Protein AF-A0A327GZF8-F1 (afdb_monomer)

Solvent-accessible surface area (backbone atoms only — not comparable to full-atom values): 9571 Å² total; per-residue (Å²): 130,63,74,40,52,57,50,31,53,50,12,50,48,34,23,52,52,11,48,55,40,50,66,47,54,92,92,48,86,63,49,85,57,11,59,62,36,21,52,50,8,50,51,36,38,72,67,46,56,94,77,41,57,73,68,60,40,52,50,43,49,52,51,53,56,48,47,70,23,47,51,38,30,53,55,8,50,51,31,34,62,79,23,37,68,89,87,45,85,62,41,65,67,47,33,53,51,10,50,52,28,36,50,51,15,50,55,58,48,57,78,71,60,46,78,64,55,49,51,51,52,52,53,50,52,52,51,53,50,50,50,56,58,60,44,48,61,55,54,48,48,52,55,48,48,51,66,70,70,57,74,66,76,70,69,75,76,72,52,73,69,53,46,51,51,51,49,52,52,43,34,74,74,70,66,54,130

Radius of gyration: 26.5 Å; Cα contacts (8 Å, |Δi|>4): 133; chains: 1; bounding box: 51×43×73 Å

Nearest PDB structures (foldseek):
  5wbx-assembly1_B  TM=5.446E-01  e=6.695E+00  Homo sapiens
  8e4o-assembly1_A  TM=2.855E-01  e=1.984E+00  Mus musculus

Structure (mmCIF, N/CA/C/O backbone):
data_AF-A0A327GZF8-F1
#
_entry.id   AF-A0A327GZF8-F1
#
loop_
_atom_site.group_PDB
_atom_site.id
_atom_site.type_symbol
_atom_site.label_atom_id
_atom_site.label_alt_id
_atom_site.label_comp_id
_atom_site.label_asym_id
_atom_site.label_entity_id
_atom_site.label_seq_id
_atom_site.pdbx_PDB_ins_code
_atom_site.Cartn_x
_atom_site.Cartn_y
_atom_site.Cartn_z
_atom_site.occupancy
_atom_site.B_iso_or_equiv
_atom_site.auth_seq_id
_atom_site.auth_comp_id
_atom_site.auth_asym_id
_atom_site.auth_atom_id
_atom_site.pdbx_PDB_model_num
ATOM 1 N N . MET A 1 1 ? 30.421 -8.570 -13.775 1.00 58.62 1 MET A N 1
ATOM 2 C CA . MET A 1 1 ? 29.010 -8.128 -13.763 1.00 58.62 1 MET A CA 1
ATOM 3 C C . MET A 1 1 ? 28.978 -6.641 -14.096 1.00 58.62 1 MET A C 1
ATOM 5 O O . MET A 1 1 ? 29.986 -5.985 -13.850 1.00 58.62 1 MET A O 1
ATOM 9 N N . PRO A 1 2 ? 27.921 -6.102 -14.726 1.00 70.75 2 PRO A N 1
ATOM 10 C CA . PRO A 1 2 ? 27.829 -4.662 -14.944 1.00 70.75 2 PRO A CA 1
ATOM 11 C C . PRO A 1 2 ? 27.675 -3.955 -13.590 1.00 70.75 2 PRO A C 1
ATOM 13 O O . PRO A 1 2 ? 26.844 -4.363 -12.781 1.00 70.75 2 PRO A O 1
ATOM 16 N N . LEU A 1 3 ? 28.445 -2.885 -13.369 1.00 75.88 3 LEU A N 1
ATOM 17 C CA . LEU A 1 3 ? 28.475 -2.099 -12.123 1.00 75.88 3 LEU A CA 1
ATOM 18 C C . LEU A 1 3 ? 27.068 -1.689 -11.632 1.00 75.88 3 LEU A C 1
ATOM 20 O O . LEU A 1 3 ? 26.822 -1.590 -10.435 1.00 75.88 3 LEU A O 1
ATOM 24 N N . GLY A 1 4 ? 26.120 -1.493 -12.555 1.00 81.44 4 GLY A N 1
ATOM 25 C CA . GLY A 1 4 ? 24.732 -1.152 -12.234 1.00 81.44 4 GLY A CA 1
ATOM 26 C C . GLY A 1 4 ? 23.951 -2.250 -11.503 1.00 81.44 4 GLY A C 1
ATOM 27 O O . GLY A 1 4 ? 23.153 -1.927 -10.629 1.00 81.44 4 GLY A O 1
ATOM 28 N N . SER A 1 5 ? 24.200 -3.530 -11.803 1.00 84.88 5 SER A N 1
ATOM 29 C CA . SER A 1 5 ? 23.516 -4.654 -11.136 1.00 84.88 5 SER A CA 1
ATOM 30 C C . SER A 1 5 ? 23.938 -4.749 -9.665 1.00 84.88 5 SER A C 1
ATOM 32 O O . SER A 1 5 ? 23.094 -4.871 -8.780 1.00 84.88 5 SER A O 1
ATOM 34 N N . GLU A 1 6 ? 25.230 -4.574 -9.376 1.00 87.81 6 GLU A N 1
ATOM 35 C CA . GLU A 1 6 ? 25.752 -4.579 -8.003 1.00 87.81 6 GLU A CA 1
ATOM 36 C C . GLU A 1 6 ? 25.142 -3.451 -7.159 1.00 87.81 6 GLU A C 1
ATOM 38 O O . GLU A 1 6 ? 24.715 -3.682 -6.028 1.00 87.81 6 GLU A O 1
ATOM 43 N N . ILE A 1 7 ? 25.033 -2.246 -7.729 1.00 88.12 7 ILE A N 1
ATOM 44 C CA . ILE A 1 7 ? 24.419 -1.089 -7.064 1.00 88.12 7 ILE A CA 1
ATOM 45 C C . ILE A 1 7 ? 22.928 -1.332 -6.798 1.00 88.12 7 ILE A C 1
ATOM 47 O O . ILE A 1 7 ? 22.442 -1.012 -5.710 1.00 88.12 7 ILE A O 1
ATOM 51 N N . PHE A 1 8 ? 22.203 -1.914 -7.753 1.00 90.50 8 PHE A N 1
ATOM 52 C CA . PHE A 1 8 ? 20.780 -2.215 -7.602 1.00 90.50 8 PHE A CA 1
ATOM 53 C C . PHE A 1 8 ? 20.530 -3.222 -6.470 1.00 90.50 8 PHE A C 1
ATOM 55 O O . PHE A 1 8 ? 19.748 -2.955 -5.552 1.00 90.50 8 PHE A O 1
ATOM 62 N N . TRP A 1 9 ? 21.260 -4.340 -6.462 1.00 91.12 9 TRP A N 1
ATOM 63 C CA . TRP A 1 9 ? 21.145 -5.345 -5.403 1.00 91.12 9 TRP A CA 1
ATOM 64 C C . TRP A 1 9 ? 21.611 -4.821 -4.042 1.00 91.12 9 TRP A C 1
ATOM 66 O O . TRP A 1 9 ? 20.959 -5.091 -3.032 1.00 91.12 9 TRP A O 1
ATOM 76 N N . ALA A 1 10 ? 22.676 -4.014 -3.998 1.00 91.81 10 ALA A N 1
ATOM 77 C CA . ALA A 1 10 ? 23.109 -3.343 -2.773 1.00 91.81 10 ALA A CA 1
ATOM 78 C C . ALA A 1 10 ? 22.042 -2.371 -2.244 1.00 91.81 10 ALA A C 1
ATOM 80 O O . ALA A 1 10 ? 21.821 -2.291 -1.037 1.00 91.81 10 ALA A O 1
ATOM 81 N N . SER A 1 11 ? 21.329 -1.678 -3.134 1.00 92.62 11 SER A N 1
ATOM 82 C CA . SER A 1 11 ? 20.232 -0.779 -2.762 1.00 92.62 11 SER A CA 1
ATOM 83 C C . SER A 1 11 ? 19.061 -1.545 -2.137 1.00 92.62 11 SER A C 1
ATOM 85 O O . SER A 1 11 ? 18.569 -1.159 -1.075 1.00 92.62 11 SER A O 1
ATOM 87 N N . ILE A 1 12 ? 18.665 -2.680 -2.726 1.00 92.44 12 ILE A N 1
ATOM 88 C CA . ILE A 1 12 ? 17.660 -3.582 -2.135 1.00 92.44 12 ILE A CA 1
ATOM 89 C C . ILE A 1 12 ? 18.140 -4.112 -0.776 1.00 92.44 12 ILE A C 1
ATOM 91 O O . ILE A 1 12 ? 17.377 -4.123 0.192 1.00 92.44 12 ILE A O 1
ATOM 95 N N . LEU A 1 13 ? 19.409 -4.510 -0.672 1.00 94.69 13 LEU A N 1
ATOM 96 C CA . LEU A 1 13 ? 19.990 -4.996 0.577 1.00 94.69 13 LEU A CA 1
ATOM 97 C C . LEU A 1 13 ? 19.948 -3.921 1.672 1.00 94.69 13 LEU A C 1
ATOM 99 O O . LEU A 1 13 ? 19.523 -4.205 2.791 1.00 94.69 13 LEU A O 1
ATOM 103 N N . PHE A 1 14 ? 20.326 -2.679 1.362 1.00 93.94 14 PHE A N 1
ATOM 104 C CA . PHE A 1 14 ? 20.243 -1.567 2.310 1.00 93.94 14 PHE A CA 1
ATOM 105 C C . PHE A 1 14 ? 18.811 -1.250 2.718 1.00 93.94 14 PHE A C 1
ATOM 107 O O . PHE A 1 14 ? 18.571 -0.972 3.895 1.00 93.94 14 PHE A O 1
ATOM 114 N N . PHE A 1 15 ? 17.852 -1.357 1.796 1.00 93.94 15 PHE A N 1
ATOM 115 C CA . PHE A 1 15 ? 16.441 -1.230 2.138 1.00 93.94 15 PHE A CA 1
ATOM 116 C C . PHE A 1 15 ? 16.022 -2.272 3.185 1.00 93.94 15 PHE A C 1
ATOM 118 O O . PHE A 1 15 ? 15.466 -1.910 4.223 1.00 93.94 15 PHE A O 1
ATOM 125 N N . LEU A 1 16 ? 16.348 -3.548 2.954 1.00 93.56 16 LEU A N 1
ATOM 126 C CA . LEU A 1 16 ? 16.004 -4.646 3.862 1.00 93.56 16 LEU A CA 1
ATOM 127 C C . LEU A 1 16 ? 16.699 -4.516 5.221 1.00 93.56 16 LEU A C 1
ATOM 129 O O . LEU A 1 16 ? 16.048 -4.634 6.257 1.00 93.56 16 LEU A O 1
ATOM 133 N N . ILE A 1 17 ? 18.003 -4.225 5.234 1.00 92.69 17 ILE A N 1
ATOM 134 C CA . ILE A 1 17 ? 18.762 -4.012 6.473 1.00 92.69 17 ILE A CA 1
ATOM 135 C C . ILE A 1 17 ? 18.176 -2.829 7.251 1.00 92.69 17 ILE A C 1
ATOM 137 O O . ILE A 1 17 ? 17.922 -2.946 8.451 1.00 92.69 17 ILE A O 1
ATOM 141 N N . GLY A 1 18 ? 17.912 -1.709 6.574 1.00 91.56 18 GLY A N 1
ATOM 142 C CA . GLY A 1 18 ? 17.296 -0.529 7.174 1.00 91.56 18 GLY A CA 1
ATOM 143 C C . GLY A 1 18 ? 15.933 -0.839 7.791 1.00 91.56 18 GLY A C 1
ATOM 144 O O . GLY A 1 18 ? 15.683 -0.464 8.937 1.00 91.56 18 GLY A O 1
ATOM 145 N N . PHE A 1 19 ? 15.087 -1.594 7.083 1.00 89.88 19 PHE A N 1
ATOM 146 C CA . PHE A 1 19 ? 13.781 -2.028 7.579 1.00 89.88 19 PHE A CA 1
ATOM 147 C C . PHE A 1 19 ? 13.894 -2.923 8.821 1.00 89.88 19 PHE A C 1
ATOM 149 O O . PHE A 1 19 ? 13.230 -2.667 9.828 1.00 89.88 19 PHE A O 1
ATOM 156 N N . CYS A 1 20 ? 14.764 -3.936 8.784 1.00 89.12 20 CYS A N 1
ATOM 157 C CA . CYS A 1 20 ? 14.995 -4.844 9.908 1.00 89.12 20 CYS A CA 1
ATOM 158 C C . CYS A 1 20 ? 15.472 -4.092 11.154 1.00 89.12 20 CYS A C 1
ATOM 160 O O . CYS A 1 20 ? 14.941 -4.299 12.244 1.00 89.12 20 CYS A O 1
ATOM 162 N N . ILE A 1 21 ? 16.430 -3.178 10.987 1.00 89.00 21 ILE A N 1
ATOM 163 C CA . ILE A 1 21 ? 16.968 -2.357 12.073 1.00 89.00 21 ILE A CA 1
ATOM 164 C C . ILE A 1 21 ? 15.909 -1.377 12.603 1.00 89.00 21 ILE A C 1
ATOM 166 O O . ILE A 1 21 ? 15.791 -1.182 13.813 1.00 89.00 21 ILE A O 1
ATOM 170 N N . HIS A 1 22 ? 15.113 -0.766 11.720 1.00 86.88 22 HIS A N 1
ATOM 171 C CA . HIS A 1 22 ? 14.061 0.172 12.113 1.00 86.88 22 HIS A CA 1
ATOM 172 C C . HIS A 1 22 ? 12.942 -0.511 12.913 1.00 86.88 22 HIS A C 1
ATOM 174 O O . HIS A 1 22 ? 12.431 0.064 13.876 1.00 86.88 22 HIS A O 1
ATOM 180 N N . ARG A 1 23 ? 12.584 -1.749 12.545 1.00 84.25 23 ARG A N 1
ATOM 181 C CA . ARG A 1 23 ? 11.526 -2.535 13.198 1.00 84.25 23 ARG A CA 1
ATOM 182 C C . ARG A 1 23 ? 12.038 -3.441 14.328 1.00 84.25 23 ARG A C 1
ATOM 184 O O . ARG A 1 23 ? 11.319 -4.349 14.747 1.00 84.25 23 ARG A O 1
ATOM 191 N N . MET A 1 24 ? 13.246 -3.214 14.847 1.00 83.31 24 MET A N 1
ATOM 192 C CA . MET A 1 24 ? 13.742 -3.971 15.998 1.00 83.31 24 MET A CA 1
ATOM 193 C C . MET A 1 24 ? 12.793 -3.845 17.205 1.00 83.31 24 MET A C 1
ATOM 195 O O . MET A 1 24 ? 12.263 -2.771 17.520 1.00 83.31 24 MET A O 1
ATOM 199 N N . GLY A 1 25 ? 12.540 -4.993 17.842 1.00 75.19 25 GLY A N 1
ATOM 200 C CA . GLY A 1 25 ? 11.627 -5.124 18.976 1.00 75.19 25 GLY A CA 1
ATOM 201 C C . GLY A 1 25 ? 12.106 -4.366 20.221 1.00 75.19 25 GLY A C 1
ATOM 202 O O . GLY A 1 25 ? 13.259 -3.949 20.285 1.00 75.19 25 GLY A O 1
ATOM 203 N N . PRO A 1 26 ? 11.243 -4.209 21.239 1.00 72.00 26 PRO A N 1
ATOM 204 C CA . PRO A 1 26 ? 11.523 -3.402 22.434 1.00 72.00 26 PRO A CA 1
ATOM 205 C C . PRO A 1 26 ? 12.709 -3.899 23.280 1.00 72.00 26 PRO A C 1
ATOM 207 O O . PRO A 1 26 ? 13.179 -3.166 24.140 1.00 72.00 26 PRO A O 1
ATOM 210 N N . ALA A 1 27 ? 13.195 -5.120 23.033 1.00 81.31 27 ALA A N 1
ATOM 211 C CA . ALA A 1 27 ? 14.373 -5.692 23.683 1.00 81.31 27 ALA A CA 1
ATOM 212 C C . ALA A 1 27 ? 15.715 -5.167 23.128 1.00 81.31 27 ALA A C 1
ATOM 214 O O . ALA A 1 27 ? 16.756 -5.439 23.718 1.00 81.31 27 ALA A O 1
ATOM 215 N N . PHE A 1 28 ? 15.705 -4.436 22.009 1.00 78.31 28 PHE A N 1
ATOM 216 C CA . PHE A 1 28 ? 16.900 -3.861 21.391 1.00 78.31 28 PHE A CA 1
ATOM 217 C C . PHE A 1 28 ? 16.774 -2.340 21.297 1.00 78.31 28 PHE A C 1
ATOM 219 O O . PHE A 1 28 ? 15.687 -1.803 21.066 1.00 78.31 28 PHE A O 1
ATOM 226 N N . GLU A 1 29 ? 17.896 -1.633 21.425 1.00 77.12 29 GLU A N 1
ATOM 227 C CA . GLU A 1 29 ? 17.925 -0.202 21.142 1.00 77.12 29 GLU A CA 1
ATOM 228 C C . GLU A 1 29 ? 17.660 0.033 19.654 1.00 77.12 29 GLU A C 1
ATOM 230 O O . GLU A 1 29 ? 18.405 -0.412 18.778 1.00 77.12 29 GLU A O 1
ATOM 235 N N . ARG A 1 30 ? 16.570 0.742 19.354 1.00 77.75 30 ARG A N 1
ATOM 236 C CA . ARG A 1 30 ? 16.229 1.097 17.977 1.00 77.75 30 ARG A CA 1
ATOM 237 C C . ARG A 1 30 ? 17.296 2.033 17.426 1.00 77.75 30 ARG A C 1
ATOM 239 O O . ARG A 1 30 ? 17.429 3.171 17.878 1.00 77.75 30 ARG A O 1
ATOM 246 N N . SER A 1 31 ? 18.029 1.578 16.415 1.00 81.25 31 SER A N 1
ATOM 247 C CA . SER A 1 31 ? 19.037 2.419 15.777 1.00 81.25 31 SER A CA 1
ATOM 248 C C . SER A 1 31 ? 18.384 3.594 15.054 1.00 81.25 31 SER A C 1
ATOM 250 O O . SER A 1 31 ? 17.462 3.438 14.246 1.00 81.25 31 SER A O 1
ATOM 252 N N . ARG A 1 32 ? 18.935 4.788 15.284 1.00 84.44 32 ARG A N 1
ATOM 253 C CA . ARG A 1 32 ? 18.536 6.030 14.604 1.00 84.44 32 ARG A CA 1
ATOM 254 C C . ARG A 1 32 ? 18.836 5.999 13.101 1.00 84.44 32 ARG A C 1
ATOM 256 O O . ARG A 1 32 ? 18.260 6.785 12.356 1.00 84.44 32 ARG A O 1
ATOM 263 N N . PHE A 1 33 ? 19.700 5.082 12.659 1.00 86.56 33 PHE A N 1
ATOM 264 C CA . PHE A 1 33 ? 20.105 4.936 11.261 1.00 86.56 33 PHE A CA 1
ATOM 265 C C . PHE A 1 33 ? 19.212 3.998 10.441 1.00 86.56 33 PHE A C 1
ATOM 267 O O . PHE A 1 33 ? 19.323 4.008 9.218 1.00 86.56 33 PHE A O 1
ATOM 274 N N . GLY A 1 34 ? 18.293 3.243 11.060 1.00 88.06 34 GLY A N 1
ATOM 275 C CA . GLY A 1 34 ? 17.425 2.310 10.326 1.00 88.06 34 GLY A CA 1
ATOM 276 C C . GLY A 1 34 ? 16.577 3.004 9.253 1.00 88.06 34 GLY A C 1
ATOM 277 O O . GLY A 1 34 ? 16.578 2.593 8.096 1.00 88.06 34 GLY A O 1
ATOM 278 N N . MET A 1 35 ? 15.923 4.116 9.613 1.00 89.25 35 MET A N 1
ATOM 279 C CA . MET A 1 35 ? 15.083 4.881 8.682 1.00 89.25 35 MET A CA 1
ATOM 280 C C . MET A 1 35 ? 15.897 5.544 7.550 1.00 89.25 35 MET A C 1
ATOM 282 O O . MET A 1 35 ? 15.553 5.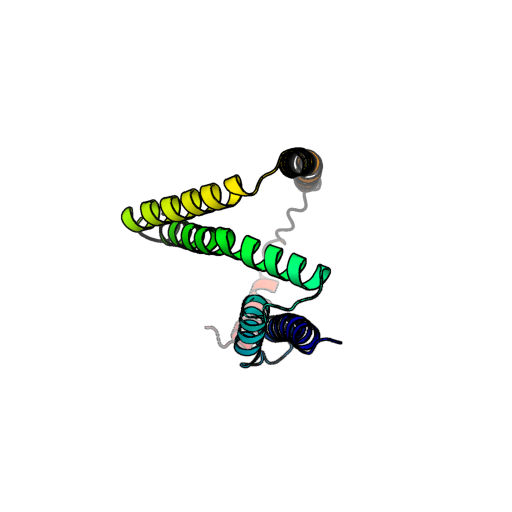317 6.391 1.00 89.25 35 MET A O 1
ATOM 286 N N . PRO A 1 36 ? 16.986 6.303 7.816 1.00 91.75 36 PRO A N 1
ATOM 287 C CA . PRO A 1 36 ? 17.833 6.843 6.749 1.00 91.75 36 PRO A CA 1
ATOM 288 C C . PRO A 1 36 ? 18.377 5.778 5.793 1.00 91.75 36 PRO A C 1
ATOM 290 O O . PRO A 1 36 ? 18.356 5.980 4.582 1.00 91.75 36 PRO A O 1
ATOM 293 N N . LEU A 1 37 ? 18.822 4.633 6.320 1.00 92.81 37 LEU A N 1
ATOM 294 C CA . LEU A 1 37 ? 19.362 3.542 5.510 1.00 92.81 37 LEU A CA 1
ATOM 295 C C . LEU A 1 37 ? 18.287 2.915 4.614 1.00 92.81 37 LEU A C 1
ATOM 297 O O . LEU A 1 37 ? 18.529 2.665 3.435 1.00 92.81 37 LEU A O 1
ATOM 301 N N . MET A 1 38 ? 17.077 2.735 5.152 1.00 92.62 38 MET A N 1
ATOM 302 C CA . MET A 1 38 ? 15.927 2.252 4.391 1.00 92.62 38 MET A CA 1
ATOM 303 C C . MET A 1 38 ? 15.575 3.208 3.240 1.00 92.62 38 MET A C 1
ATOM 305 O O . MET A 1 38 ? 15.371 2.765 2.111 1.00 92.62 38 MET A O 1
ATOM 309 N N . MET A 1 39 ? 15.543 4.521 3.502 1.00 92.06 39 MET A N 1
ATOM 310 C CA . MET A 1 39 ? 15.274 5.528 2.467 1.00 92.06 39 MET A CA 1
ATOM 311 C C . MET A 1 39 ? 16.363 5.550 1.393 1.00 92.06 39 MET A C 1
ATOM 313 O O . MET A 1 39 ? 16.041 5.629 0.211 1.00 92.06 39 MET A O 1
ATOM 317 N N . LEU A 1 40 ? 17.633 5.442 1.788 1.00 93.06 40 LEU A N 1
ATOM 318 C CA . LEU A 1 40 ? 18.755 5.379 0.855 1.00 93.06 40 LEU A CA 1
ATOM 319 C C . LEU A 1 40 ? 18.632 4.171 -0.081 1.00 93.06 40 LEU A C 1
ATOM 321 O O . LEU A 1 40 ? 18.782 4.328 -1.290 1.00 93.06 40 LEU A O 1
ATOM 325 N N . GLY A 1 41 ? 18.291 2.995 0.456 1.00 91.88 41 GLY A N 1
ATOM 326 C CA . GLY A 1 41 ? 18.061 1.792 -0.346 1.00 91.88 41 GLY A CA 1
ATOM 327 C C . GLY A 1 41 ? 16.890 1.924 -1.327 1.00 91.88 41 GLY A C 1
ATOM 328 O O . GLY A 1 41 ? 17.007 1.529 -2.485 1.00 91.88 41 GLY A O 1
ATOM 329 N N . LEU A 1 42 ? 15.781 2.547 -0.907 1.00 91.31 42 LEU A N 1
ATOM 330 C CA . LEU A 1 42 ? 14.647 2.827 -1.800 1.00 91.31 42 LEU A CA 1
ATOM 331 C C . LEU A 1 42 ? 15.021 3.776 -2.936 1.00 91.31 42 LEU A C 1
ATOM 333 O O . LEU A 1 42 ? 14.722 3.495 -4.094 1.00 91.31 42 LEU A O 1
ATOM 337 N N . ILE A 1 43 ? 15.682 4.889 -2.611 1.00 91.31 43 ILE A N 1
ATOM 338 C CA . ILE A 1 43 ? 16.103 5.880 -3.606 1.00 91.31 43 ILE A CA 1
ATOM 339 C C . ILE A 1 43 ? 17.088 5.239 -4.588 1.00 91.31 43 ILE A C 1
ATOM 341 O O . ILE A 1 43 ? 16.921 5.390 -5.793 1.00 91.31 43 ILE A O 1
ATOM 345 N N . GLY A 1 44 ? 18.060 4.467 -4.095 1.00 87.75 44 GLY A N 1
ATOM 346 C CA . GLY A 1 44 ? 19.020 3.755 -4.942 1.00 87.75 44 GLY A CA 1
ATOM 347 C C . GLY A 1 44 ? 18.363 2.731 -5.873 1.00 87.75 44 GLY A C 1
ATOM 348 O O . GLY A 1 44 ? 18.731 2.639 -7.043 1.00 87.75 44 GLY A O 1
ATOM 349 N N . SER A 1 45 ? 17.340 2.017 -5.395 1.00 87.31 45 SER A N 1
ATOM 350 C CA . SER A 1 45 ? 16.573 1.068 -6.211 1.00 87.31 45 SER A CA 1
ATOM 351 C C . SER A 1 45 ? 15.811 1.771 -7.342 1.00 87.31 45 SER A C 1
ATOM 353 O O . SER A 1 45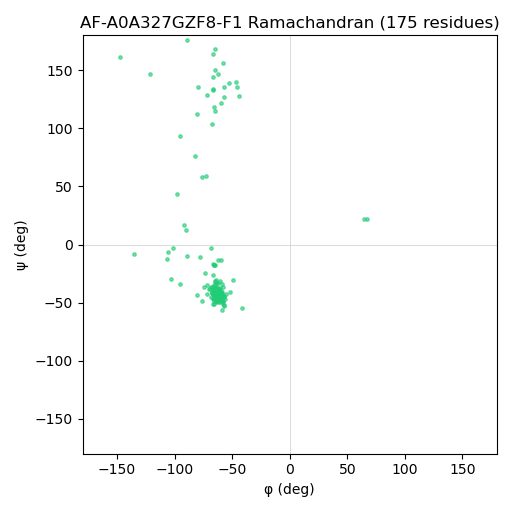 ? 15.850 1.327 -8.486 1.00 87.31 45 SER A O 1
ATOM 355 N N . ILE A 1 46 ? 15.196 2.924 -7.061 1.00 87.81 46 ILE A N 1
ATOM 356 C CA . ILE A 1 46 ? 14.460 3.706 -8.067 1.00 87.81 46 ILE A CA 1
A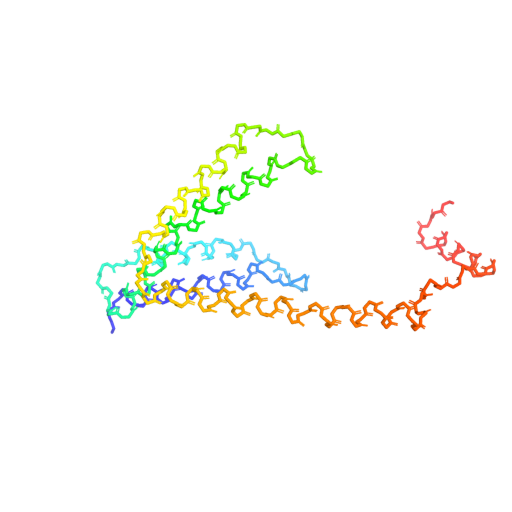TOM 357 C C . ILE A 1 46 ? 15.419 4.381 -9.061 1.00 87.81 46 ILE A C 1
ATOM 359 O O . ILE A 1 46 ? 15.164 4.361 -10.262 1.00 87.81 46 ILE A O 1
ATOM 363 N N . SER A 1 47 ? 16.530 4.948 -8.586 1.00 84.25 47 SER A N 1
ATOM 364 C CA . SER A 1 47 ? 17.490 5.727 -9.387 1.00 84.25 47 SER A CA 1
ATOM 365 C C . SER A 1 47 ? 18.621 4.903 -10.021 1.00 84.25 47 SER A C 1
ATOM 367 O O . SER A 1 47 ? 19.604 5.482 -10.483 1.00 84.25 47 SER A O 1
ATOM 369 N N . SER A 1 48 ? 18.525 3.569 -10.030 1.00 76.25 48 SER A N 1
ATOM 370 C CA . SER A 1 48 ? 19.568 2.706 -10.602 1.00 76.25 48 SER A CA 1
ATOM 371 C C . SER A 1 48 ? 19.772 2.946 -12.113 1.00 76.25 48 SER A C 1
ATOM 373 O O . SER A 1 48 ? 18.815 3.282 -12.814 1.00 76.25 48 SER A O 1
ATOM 375 N N . PRO A 1 49 ? 21.017 2.808 -12.620 1.00 70.00 49 PRO A N 1
ATOM 376 C CA . PRO A 1 49 ? 21.402 3.236 -13.968 1.00 70.00 49 PRO A CA 1
ATOM 377 C C . PRO A 1 49 ? 20.697 2.457 -15.090 1.00 70.00 49 PRO A C 1
ATOM 379 O O . PRO A 1 49 ? 20.440 1.265 -14.962 1.00 70.00 49 PRO A O 1
ATOM 382 N N . GLU A 1 50 ? 20.486 3.117 -16.235 1.00 65.38 50 GLU A N 1
ATOM 383 C CA . GLU A 1 50 ? 19.691 2.640 -17.391 1.00 65.38 50 GLU A CA 1
ATOM 384 C C . GLU A 1 50 ? 20.175 1.322 -18.040 1.00 65.38 50 GLU A C 1
ATOM 386 O O . GLU A 1 50 ? 19.440 0.699 -18.803 1.00 65.38 50 GLU A O 1
ATOM 391 N N . ASN A 1 51 ? 21.384 0.855 -17.714 1.00 72.31 51 ASN A N 1
ATOM 392 C CA . ASN A 1 51 ? 22.011 -0.341 -18.292 1.00 72.31 51 ASN A CA 1
ATOM 393 C C . ASN A 1 51 ? 21.855 -1.593 -17.409 1.00 72.31 51 ASN A C 1
ATOM 395 O O . ASN A 1 51 ? 22.818 -2.338 -17.199 1.00 72.31 51 ASN A O 1
ATOM 399 N N . LEU A 1 52 ? 20.664 -1.816 -16.853 1.00 81.75 52 LEU A N 1
ATOM 400 C CA . LEU A 1 52 ? 20.377 -3.023 -16.076 1.00 81.75 52 LEU A CA 1
ATOM 401 C C . LEU A 1 52 ? 20.087 -4.219 -17.001 1.00 81.75 52 LEU A C 1
ATOM 403 O O . LEU A 1 52 ? 19.349 -4.071 -17.982 1.00 81.75 52 LEU A O 1
ATOM 407 N N . PRO A 1 53 ? 20.657 -5.405 -16.712 1.00 82.38 53 PRO A N 1
ATOM 408 C CA . PRO A 1 53 ? 20.315 -6.622 -17.432 1.00 82.38 53 PRO A CA 1
ATOM 409 C C . PRO A 1 53 ? 18.866 -7.053 -17.153 1.00 82.38 53 PRO A C 1
ATOM 411 O O . PRO A 1 53 ? 18.208 -6.551 -16.245 1.00 82.38 53 PRO A O 1
ATOM 414 N N . GLY A 1 54 ? 18.354 -7.950 -18.005 1.00 85.44 54 GLY A N 1
ATOM 415 C CA . GLY A 1 54 ? 16.922 -8.219 -18.192 1.00 85.44 54 GLY A CA 1
ATOM 416 C C . GLY A 1 54 ? 16.069 -8.262 -16.920 1.00 85.44 54 GLY A C 1
ATOM 417 O O . GLY A 1 54 ? 15.103 -7.506 -16.833 1.00 85.44 54 GLY A O 1
ATOM 418 N N . ILE A 1 55 ? 16.431 -9.096 -15.937 1.00 87.75 55 ILE A N 1
ATOM 419 C CA . ILE A 1 55 ? 15.587 -9.319 -14.753 1.00 87.75 55 ILE A CA 1
ATOM 420 C C . ILE A 1 55 ? 15.622 -8.145 -13.772 1.00 87.75 55 ILE A C 1
ATOM 422 O O . ILE A 1 55 ? 14.598 -7.794 -13.192 1.00 87.75 55 ILE A O 1
ATOM 426 N N . GLU A 1 56 ? 16.776 -7.497 -13.599 1.00 88.94 56 GLU A N 1
ATOM 427 C CA . GLU A 1 56 ? 16.887 -6.336 -12.719 1.00 88.94 56 GLU A CA 1
ATOM 428 C C . GLU A 1 56 ? 16.124 -5.138 -13.277 1.00 88.94 56 GLU A C 1
ATOM 430 O O . GLU A 1 56 ? 15.483 -4.409 -12.522 1.00 88.94 56 GLU A O 1
ATOM 435 N N . ARG A 1 57 ? 16.136 -4.966 -14.604 1.00 89.19 57 ARG A N 1
ATOM 436 C CA . ARG A 1 57 ? 15.357 -3.921 -15.272 1.00 89.19 57 ARG A CA 1
ATOM 437 C C . ARG A 1 57 ? 13.854 -4.155 -15.125 1.00 89.19 57 ARG A C 1
ATOM 439 O O . ARG A 1 57 ? 13.116 -3.207 -14.868 1.00 89.19 57 ARG A O 1
ATOM 446 N N . GLU A 1 58 ? 13.404 -5.398 -15.282 1.00 89.81 58 GLU A N 1
ATOM 447 C CA . GLU A 1 58 ? 12.000 -5.765 -15.079 1.00 89.81 58 GLU A CA 1
ATOM 448 C C . GLU A 1 58 ? 11.568 -5.513 -13.629 1.00 89.81 58 GLU A C 1
ATOM 450 O O . GLU A 1 58 ? 10.545 -4.871 -13.388 1.00 89.81 58 GLU A O 1
ATOM 455 N N . LEU A 1 59 ? 12.394 -5.919 -12.658 1.00 90.75 59 LEU A N 1
ATOM 456 C CA . LEU A 1 59 ? 12.126 -5.691 -11.240 1.00 90.75 59 LEU A CA 1
ATOM 457 C C . LEU A 1 59 ? 12.107 -4.198 -10.889 1.00 90.75 59 LEU A C 1
ATOM 459 O O . LEU A 1 59 ? 11.212 -3.750 -10.174 1.00 90.75 59 LEU A O 1
ATOM 463 N N . GLN A 1 60 ? 13.057 -3.410 -11.399 1.00 91.12 60 GLN A N 1
ATOM 464 C CA . GLN A 1 60 ? 13.066 -1.959 -11.210 1.00 91.12 60 GLN A CA 1
ATOM 465 C C . GLN A 1 60 ? 11.801 -1.318 -11.800 1.00 91.12 60 GLN A C 1
ATOM 467 O O . GLN A 1 60 ? 11.184 -0.475 -11.147 1.00 91.12 60 GLN A O 1
ATOM 472 N N . GLY A 1 61 ? 11.378 -1.749 -12.994 1.00 90.12 61 GLY A N 1
ATOM 473 C CA . GLY A 1 61 ? 10.124 -1.320 -13.615 1.00 90.12 61 GLY A CA 1
ATOM 474 C C . GLY A 1 61 ? 8.914 -1.623 -12.734 1.00 90.12 61 GLY A C 1
ATOM 475 O O . GLY A 1 61 ? 8.137 -0.720 -12.433 1.00 90.12 61 GLY A O 1
ATOM 476 N N . ALA A 1 62 ? 8.814 -2.850 -12.216 1.00 89.56 62 ALA A N 1
ATOM 477 C CA . ALA A 1 62 ? 7.749 -3.252 -11.300 1.00 89.56 62 ALA A CA 1
ATOM 478 C C . ALA A 1 62 ? 7.739 -2.426 -9.998 1.00 89.56 62 ALA A C 1
ATOM 480 O O . ALA A 1 62 ? 6.672 -2.067 -9.496 1.00 89.56 62 ALA A O 1
ATOM 481 N N . ILE A 1 63 ? 8.913 -2.078 -9.458 1.00 91.44 63 ILE A N 1
ATOM 482 C CA . ILE A 1 63 ? 9.045 -1.220 -8.269 1.00 91.44 63 ILE A CA 1
ATOM 483 C C . ILE A 1 63 ? 8.539 0.198 -8.560 1.00 91.44 63 ILE A C 1
ATOM 485 O O . ILE A 1 63 ? 7.737 0.738 -7.794 1.00 91.44 63 ILE A O 1
ATOM 489 N N . ILE A 1 64 ? 8.976 0.806 -9.665 1.00 91.00 64 ILE A N 1
ATOM 490 C CA . ILE A 1 64 ? 8.521 2.141 -10.084 1.00 91.00 64 ILE A CA 1
ATOM 491 C C . ILE A 1 64 ? 7.008 2.127 -10.313 1.00 91.00 64 ILE A C 1
ATOM 493 O O . ILE A 1 64 ? 6.286 3.023 -9.860 1.00 91.00 64 ILE A O 1
ATOM 497 N N . ASP A 1 65 ? 6.514 1.073 -10.956 1.00 90.38 65 ASP A N 1
ATOM 498 C CA . ASP A 1 65 ? 5.103 0.900 -11.234 1.00 90.38 65 ASP A CA 1
ATOM 499 C C . ASP A 1 65 ? 4.274 0.773 -9.962 1.00 90.38 65 ASP A C 1
ATOM 501 O O . ASP A 1 65 ? 3.233 1.428 -9.869 1.00 90.38 65 ASP A O 1
ATOM 505 N N . LEU A 1 66 ? 4.748 0.020 -8.969 1.00 91.50 66 LEU A N 1
ATOM 506 C CA . LEU A 1 66 ? 4.137 -0.070 -7.646 1.00 91.50 66 LEU A CA 1
ATOM 507 C C . LEU A 1 66 ? 4.036 1.313 -6.991 1.00 91.50 66 LEU A C 1
ATOM 509 O O . LEU A 1 66 ? 2.953 1.726 -6.576 1.00 91.50 66 LEU A O 1
ATOM 513 N N . PHE A 1 67 ? 5.140 2.061 -6.932 1.00 91.81 67 PHE A N 1
ATOM 514 C CA . PHE A 1 67 ? 5.152 3.374 -6.284 1.00 91.81 67 PHE A CA 1
ATOM 515 C C . PHE A 1 67 ? 4.264 4.404 -6.989 1.00 91.81 67 PHE A C 1
ATOM 517 O O . PHE A 1 67 ? 3.671 5.248 -6.313 1.00 91.81 67 PHE A O 1
ATOM 524 N N . SER A 1 68 ? 4.114 4.311 -8.315 1.00 92.50 68 SER A N 1
ATOM 525 C CA . SER A 1 68 ? 3.324 5.266 -9.103 1.00 92.50 68 SER A CA 1
ATOM 526 C C . SER A 1 68 ? 1.859 5.373 -8.657 1.00 92.50 68 SER A C 1
ATOM 528 O O . SER A 1 68 ? 1.309 6.474 -8.636 1.00 92.50 68 SER A O 1
ATOM 530 N N . TRP A 1 69 ? 1.238 4.266 -8.23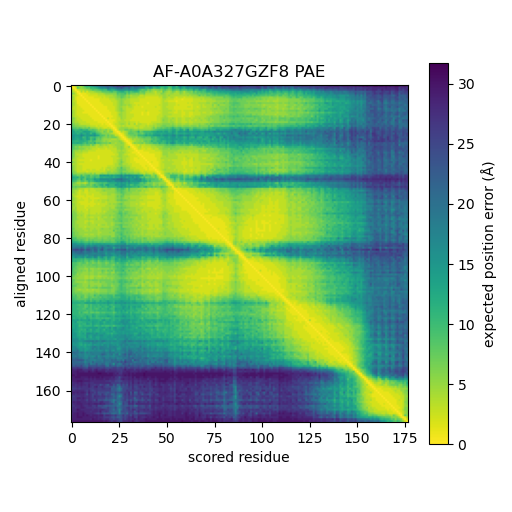5 1.00 93.69 69 TRP A N 1
ATOM 531 C CA . TRP A 1 69 ? -0.132 4.264 -7.714 1.00 93.69 69 TRP A CA 1
ATOM 532 C C . TRP A 1 69 ? -0.176 4.150 -6.183 1.00 93.69 69 TRP A C 1
ATOM 534 O O . TRP A 1 69 ? -1.084 4.708 -5.561 1.00 93.69 69 TRP A O 1
ATOM 544 N N . LEU A 1 70 ? 0.806 3.503 -5.546 1.00 94.31 70 LEU A N 1
ATOM 545 C CA . LEU A 1 70 ? 0.829 3.318 -4.093 1.00 94.31 70 LEU A CA 1
ATOM 546 C C . LEU A 1 70 ? 0.992 4.646 -3.340 1.00 94.31 70 LEU A C 1
ATOM 548 O O . LEU A 1 70 ? 0.307 4.869 -2.345 1.00 94.31 70 LEU A O 1
ATOM 552 N N . ILE A 1 71 ? 1.846 5.555 -3.823 1.00 94.12 71 ILE A N 1
ATOM 553 C CA . ILE A 1 71 ? 2.062 6.867 -3.189 1.00 94.12 71 ILE A CA 1
ATOM 554 C C . ILE A 1 71 ? 0.758 7.682 -3.111 1.00 94.12 71 ILE A C 1
ATOM 556 O O . ILE A 1 71 ? 0.366 8.054 -1.997 1.00 94.12 71 ILE A O 1
ATOM 560 N N . PRO A 1 72 ? 0.043 7.954 -4.226 1.00 96.00 72 PRO A N 1
ATOM 561 C CA . PRO A 1 72 ? -1.219 8.682 -4.151 1.00 96.00 72 PRO A CA 1
ATOM 562 C C . PRO A 1 72 ? -2.276 7.928 -3.332 1.00 96.00 72 PRO A C 1
ATOM 564 O O . PRO A 1 72 ? -3.033 8.568 -2.603 1.00 96.00 72 PRO A O 1
ATOM 567 N N . PHE A 1 73 ? -2.287 6.588 -3.352 1.00 96.62 73 PHE A N 1
ATOM 568 C CA . PHE A 1 73 ? -3.190 5.791 -2.514 1.00 96.62 73 PHE A CA 1
ATOM 569 C C . PHE A 1 73 ? -2.949 6.013 -1.017 1.00 96.62 73 PHE A C 1
ATOM 571 O O . PHE A 1 73 ? -3.888 6.280 -0.262 1.00 96.62 73 PHE A O 1
ATOM 578 N N . SER A 1 74 ? -1.691 5.925 -0.573 1.00 95.88 74 SER A N 1
ATOM 579 C CA . SER A 1 74 ? -1.314 6.107 0.830 1.00 95.88 74 SER A CA 1
ATOM 580 C C . SER A 1 74 ? -1.602 7.527 1.314 1.00 95.88 74 SER A C 1
ATOM 582 O O . SER A 1 74 ? -2.168 7.698 2.394 1.00 95.88 74 SER A O 1
ATOM 584 N N . ILE A 1 75 ? -1.280 8.544 0.504 1.00 96.19 75 ILE A N 1
ATOM 585 C CA . ILE A 1 75 ? -1.585 9.950 0.816 1.00 96.19 75 ILE A CA 1
ATOM 586 C C . ILE A 1 75 ? -3.098 10.152 0.934 1.00 96.19 75 ILE A C 1
ATOM 588 O O . ILE A 1 75 ? -3.572 10.728 1.915 1.00 96.19 75 ILE A O 1
ATOM 592 N N . GLY A 1 76 ? -3.866 9.649 -0.035 1.00 95.44 76 GLY A N 1
ATOM 593 C CA . GLY A 1 76 ? -5.319 9.767 -0.033 1.00 95.44 76 GLY A CA 1
ATOM 594 C C . GLY A 1 76 ? -5.961 9.082 1.174 1.0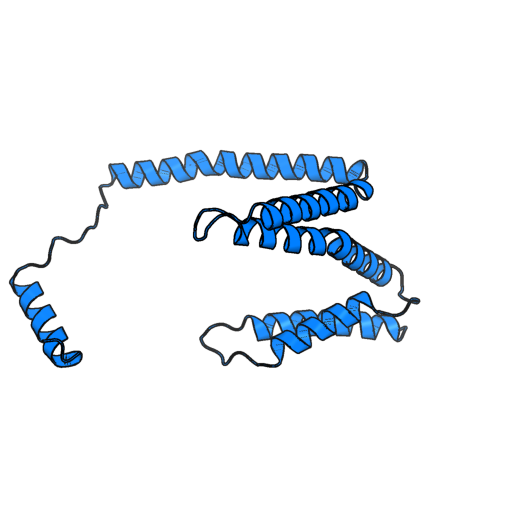0 95.44 76 GLY A C 1
ATOM 595 O O . GLY A 1 76 ? -6.775 9.689 1.870 1.00 95.44 76 GLY A O 1
ATOM 596 N N . THR A 1 77 ? -5.517 7.865 1.492 1.00 94.75 77 THR A N 1
ATOM 597 C CA . THR A 1 77 ? -5.975 7.106 2.666 1.00 94.75 77 THR A CA 1
ATOM 598 C C . THR A 1 77 ? -5.672 7.848 3.964 1.00 94.75 77 THR A C 1
ATOM 600 O O . THR A 1 77 ? -6.557 8.007 4.804 1.00 94.75 77 THR A O 1
ATOM 603 N N . PHE A 1 78 ? -4.453 8.372 4.121 1.00 93.69 78 PHE A N 1
ATOM 604 C CA . PHE A 1 78 ? -4.080 9.164 5.293 1.00 93.69 78 PHE A CA 1
ATOM 605 C C . PHE A 1 78 ? -4.969 10.406 5.454 1.00 93.69 78 PHE A C 1
ATOM 607 O O . PHE A 1 78 ? -5.445 10.685 6.554 1.00 93.69 78 PHE A O 1
ATOM 614 N N . LEU A 1 79 ? -5.250 11.127 4.362 1.00 92.75 79 LEU A N 1
ATOM 615 C CA . LEU A 1 79 ? -6.128 12.300 4.382 1.00 92.75 79 LEU A CA 1
ATOM 616 C C . LEU A 1 79 ? -7.568 11.951 4.774 1.00 92.75 79 LEU A C 1
ATOM 618 O O . LEU A 1 79 ? -8.177 12.696 5.549 1.00 92.75 79 LEU A O 1
ATOM 622 N N . VAL A 1 80 ? -8.105 10.838 4.265 1.00 93.19 80 VAL A N 1
ATOM 623 C CA . VAL A 1 80 ? -9.446 10.353 4.625 1.00 93.19 80 VAL A CA 1
ATOM 624 C C . VAL A 1 80 ? -9.495 9.983 6.108 1.00 93.19 80 VAL A C 1
ATOM 626 O O . VAL A 1 80 ? -10.393 10.447 6.810 1.00 93.19 80 VAL A O 1
ATOM 629 N N . LEU A 1 81 ? -8.508 9.232 6.610 1.00 90.75 81 LEU A N 1
ATOM 630 C CA . LEU A 1 81 ? -8.439 8.818 8.016 1.00 90.75 81 LEU A CA 1
ATOM 631 C C . LEU A 1 81 ? -8.262 10.008 8.979 1.00 90.75 81 LEU A C 1
ATOM 633 O O . LEU A 1 81 ? -8.995 10.100 9.960 1.00 90.75 81 LEU A O 1
ATOM 637 N N . ASP A 1 82 ? -7.375 10.969 8.682 1.00 87.94 82 ASP A N 1
ATOM 638 C CA . ASP A 1 82 ? -7.182 12.205 9.481 1.00 87.94 82 ASP A CA 1
ATOM 639 C C . ASP A 1 82 ? -8.417 13.131 9.463 1.00 87.94 82 ASP A C 1
ATOM 641 O O . ASP A 1 82 ? -8.555 14.050 10.281 1.00 87.94 82 ASP A O 1
ATOM 645 N N . SER A 1 83 ? -9.323 12.928 8.506 1.00 86.81 83 SER A N 1
ATOM 646 C CA . SER A 1 83 ? -10.538 13.733 8.340 1.00 86.81 83 SER A CA 1
ATOM 647 C C . SER A 1 83 ? -11.806 13.015 8.788 1.00 86.81 83 SER A C 1
ATOM 649 O O . SER A 1 83 ? -12.868 13.644 8.809 1.00 86.81 83 SER A O 1
ATOM 651 N N . ALA A 1 84 ? -11.709 11.735 9.148 1.00 82.88 84 ALA A N 1
ATOM 652 C CA . ALA A 1 84 ? -12.835 10.930 9.585 1.00 82.88 84 ALA A CA 1
ATOM 653 C C . ALA A 1 84 ? -13.390 11.439 10.934 1.00 82.88 84 ALA A C 1
ATOM 655 O O . ALA A 1 84 ? -12.626 11.864 11.805 1.00 82.88 84 ALA A O 1
ATOM 656 N N . PRO A 1 85 ? -14.719 11.385 11.140 1.00 77.12 85 PRO A N 1
ATOM 657 C CA . PRO A 1 85 ? -15.377 11.936 12.328 1.00 77.12 85 PRO A CA 1
ATOM 658 C C . PRO A 1 85 ? -15.085 11.192 13.644 1.00 77.12 85 PRO A C 1
ATOM 660 O O . PRO A 1 85 ? -15.555 11.639 14.683 1.00 77.12 85 PRO A O 1
ATOM 663 N N . ASN A 1 86 ? -14.320 10.091 13.637 1.00 73.50 86 ASN A N 1
ATOM 664 C CA . ASN A 1 86 ? -14.122 9.250 14.827 1.00 73.50 86 ASN A CA 1
ATOM 665 C C . ASN A 1 86 ? -13.416 9.957 15.995 1.00 73.50 86 ASN A C 1
ATOM 667 O O . ASN A 1 86 ? -13.713 9.652 17.143 1.00 73.50 86 ASN A O 1
ATOM 671 N N . TYR A 1 87 ? -12.494 10.889 15.726 1.00 60.84 87 TYR A N 1
ATOM 672 C CA . TYR A 1 87 ? -11.693 11.525 16.787 1.00 60.84 87 TYR A CA 1
ATOM 673 C C . TYR A 1 87 ? -11.553 13.052 16.654 1.00 60.84 87 TYR A C 1
ATOM 675 O O . TYR A 1 87 ? -11.022 13.701 17.556 1.00 60.84 87 TYR A O 1
ATOM 683 N N . ARG A 1 88 ? -12.005 13.663 15.546 1.00 70.75 88 ARG A N 1
ATOM 684 C CA . ARG A 1 88 ? -11.896 15.113 15.280 1.00 70.75 88 ARG A CA 1
ATOM 685 C C . ARG A 1 88 ? -13.079 15.633 14.461 1.00 70.75 88 ARG A C 1
ATOM 687 O O . ARG A 1 88 ? -13.749 14.876 13.766 1.00 70.75 88 ARG A O 1
ATOM 694 N N . LYS A 1 89 ? -13.301 16.958 14.490 1.00 81.38 89 LYS A N 1
ATOM 695 C CA . LYS A 1 89 ? -14.253 17.629 13.586 1.00 81.38 89 LYS A CA 1
ATOM 696 C C . LYS A 1 89 ? -13.877 17.343 12.130 1.00 81.38 89 LYS A C 1
ATOM 698 O O . LYS A 1 89 ? -12.747 17.610 11.713 1.00 81.38 89 LYS A O 1
ATOM 703 N N . THR A 1 90 ? -14.839 16.845 11.358 1.00 80.50 90 THR A N 1
ATOM 704 C CA . THR A 1 90 ? -14.653 16.507 9.944 1.00 80.50 90 THR A CA 1
ATOM 705 C C . THR A 1 90 ? -14.232 17.730 9.138 1.00 80.50 90 THR A C 1
ATOM 707 O O . THR A 1 90 ? -14.951 18.727 9.052 1.00 80.50 90 THR A O 1
ATOM 710 N N . ARG A 1 91 ? -13.071 17.641 8.486 1.00 85.94 91 ARG A N 1
ATOM 711 C CA . ARG A 1 91 ? -12.585 18.657 7.545 1.00 85.94 91 ARG A CA 1
ATOM 712 C C . ARG A 1 91 ? -12.975 18.247 6.128 1.00 85.94 91 ARG A C 1
ATOM 714 O O . ARG A 1 91 ? -12.242 17.508 5.477 1.00 85.94 91 ARG A O 1
ATOM 721 N N . LYS A 1 92 ? -14.123 18.743 5.649 1.00 88.06 92 LYS A N 1
ATOM 722 C CA . LYS A 1 92 ? -14.702 18.375 4.339 1.00 88.06 92 LYS A CA 1
ATOM 723 C C . LYS A 1 92 ? -13.709 18.509 3.175 1.00 88.06 92 LYS A C 1
ATOM 725 O O . LYS A 1 92 ? -13.641 17.617 2.342 1.00 88.06 92 LYS A O 1
ATOM 730 N N . LEU A 1 93 ? -12.897 19.571 3.153 1.00 89.94 93 LEU A N 1
ATOM 731 C CA . LEU A 1 93 ? -11.893 19.781 2.100 1.00 89.94 93 LEU A CA 1
ATOM 732 C C . LEU A 1 93 ? -10.832 18.676 2.061 1.00 89.94 93 LEU A C 1
ATOM 734 O O . LEU A 1 93 ? -10.549 18.136 0.998 1.00 89.94 93 LEU A O 1
ATOM 738 N N . LYS A 1 94 ? -10.273 18.302 3.218 1.00 90.19 94 LYS A N 1
ATOM 739 C CA . LYS A 1 94 ? -9.287 17.218 3.296 1.00 90.19 94 LYS A CA 1
ATOM 740 C C . LYS A 1 94 ? -9.890 15.867 2.913 1.00 90.19 94 LYS A C 1
ATOM 742 O O . LYS A 1 94 ? -9.215 15.074 2.271 1.00 90.19 94 LYS A O 1
ATOM 747 N N . LEU A 1 95 ? -11.154 15.632 3.269 1.00 91.69 95 LEU A N 1
ATOM 748 C CA . LEU A 1 95 ? -11.880 14.423 2.886 1.00 91.69 95 LEU A CA 1
ATOM 749 C C . LEU A 1 95 ? -12.040 14.328 1.360 1.00 91.69 95 LEU A C 1
ATOM 751 O O . LEU A 1 95 ? -11.736 13.290 0.783 1.00 91.69 95 LEU A O 1
ATOM 755 N N . ILE A 1 96 ? -12.462 15.419 0.708 1.00 94.19 96 ILE A N 1
ATOM 756 C CA . ILE A 1 96 ? -12.594 15.486 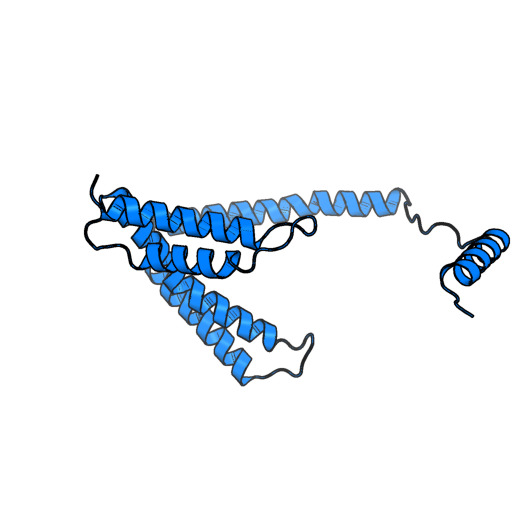-0.757 1.00 94.19 96 ILE A CA 1
ATOM 757 C C . ILE A 1 96 ? -11.235 15.264 -1.429 1.00 94.19 96 ILE A C 1
ATOM 759 O O . ILE A 1 96 ? -11.132 14.439 -2.331 1.00 94.19 96 ILE A O 1
ATOM 763 N N . LEU A 1 97 ? -10.181 15.942 -0.960 1.00 95.56 97 LEU A N 1
ATOM 764 C CA . LEU A 1 97 ? -8.825 15.750 -1.481 1.00 95.56 97 LEU A CA 1
ATOM 765 C C . LEU A 1 97 ? -8.354 14.302 -1.318 1.00 95.56 97 LEU A C 1
ATOM 767 O O . LEU A 1 97 ? -7.809 13.734 -2.258 1.00 95.56 97 LEU A O 1
ATOM 771 N N . GLY A 1 98 ? -8.603 13.687 -0.160 1.00 94.62 98 GLY A N 1
ATOM 772 C CA . GLY A 1 98 ? -8.260 12.289 0.081 1.00 94.62 98 GLY A CA 1
ATOM 773 C C . GLY A 1 98 ? -8.905 11.346 -0.936 1.00 94.62 98 GLY A C 1
ATOM 774 O O . GLY A 1 98 ? -8.219 10.514 -1.526 1.00 94.62 98 GLY A O 1
ATOM 775 N N . TRP A 1 99 ? -10.193 11.542 -1.223 1.00 95.88 99 TRP A N 1
ATOM 776 C CA . TRP A 1 99 ? -10.899 10.776 -2.252 1.00 95.88 99 TRP A CA 1
ATOM 777 C C . TRP A 1 99 ? -10.391 11.040 -3.671 1.00 95.88 99 TRP A C 1
ATOM 779 O O . TRP A 1 99 ? -10.302 10.097 -4.454 1.00 95.88 99 TRP A O 1
ATOM 789 N N . ILE A 1 100 ? -10.002 12.276 -4.003 1.00 96.56 100 ILE A N 1
ATOM 790 C CA . ILE A 1 100 ? -9.372 12.594 -5.296 1.00 96.56 100 ILE A CA 1
ATOM 791 C C . ILE A 1 100 ? -8.060 11.815 -5.457 1.00 96.56 100 ILE A C 1
ATOM 793 O O . ILE A 1 100 ? -7.844 11.198 -6.497 1.00 96.56 100 ILE A O 1
ATOM 797 N N . PHE A 1 101 ? -7.214 11.783 -4.424 1.00 96.88 101 PHE A N 1
ATOM 798 C CA . PHE A 1 101 ? -5.957 11.028 -4.442 1.00 96.88 101 PHE A CA 1
ATOM 799 C C . PHE A 1 101 ? -6.178 9.513 -4.585 1.00 96.88 101 PHE A C 1
ATOM 801 O O . PHE A 1 101 ? -5.504 8.874 -5.393 1.00 96.88 101 PHE A O 1
ATOM 808 N N . ILE A 1 102 ? -7.148 8.944 -3.858 1.00 96.69 102 ILE A N 1
ATOM 809 C CA . ILE A 1 102 ? -7.510 7.519 -3.978 1.00 96.69 102 ILE A CA 1
ATOM 810 C C . ILE A 1 102 ? -8.027 7.209 -5.387 1.00 96.69 102 ILE A C 1
ATOM 812 O O . ILE A 1 102 ? -7.592 6.240 -6.003 1.00 96.69 102 ILE A O 1
ATOM 816 N N . SER A 1 103 ? -8.921 8.045 -5.918 1.00 95.50 103 SER A N 1
ATOM 817 C CA . SER A 1 103 ? -9.477 7.864 -7.261 1.00 95.50 103 SER A CA 1
ATOM 818 C C . SER A 1 103 ? -8.389 7.955 -8.335 1.00 95.50 103 SER A C 1
ATOM 820 O O . SER A 1 103 ? -8.289 7.086 -9.197 1.00 95.50 103 SER A O 1
ATOM 822 N N . SER A 1 104 ? -7.497 8.946 -8.229 1.00 94.44 104 SER A N 1
ATOM 823 C CA . SER A 1 104 ? -6.359 9.100 -9.139 1.00 94.44 104 SER A CA 1
ATOM 824 C C . SER A 1 104 ? -5.407 7.908 -9.080 1.00 94.44 104 SER A C 1
ATOM 826 O O . SER A 1 104 ? -4.903 7.486 -10.117 1.00 94.44 104 SER A O 1
ATOM 828 N N . SER A 1 105 ? -5.159 7.355 -7.891 1.00 96.38 105 SER A N 1
ATOM 829 C CA . SER A 1 105 ? -4.365 6.135 -7.738 1.00 96.38 105 SER A CA 1
ATOM 830 C C . SER A 1 105 ? -4.995 4.960 -8.488 1.00 96.38 105 SER A C 1
ATOM 832 O O . SER A 1 105 ? -4.310 4.282 -9.253 1.00 96.38 105 SER A O 1
ATOM 834 N N . TRP A 1 106 ? -6.310 4.770 -8.342 1.00 93.81 106 TRP A N 1
ATOM 835 C CA . TRP A 1 106 ? -7.032 3.723 -9.061 1.00 93.81 106 TRP A CA 1
ATOM 836 C C . TRP A 1 106 ? -6.969 3.936 -10.574 1.00 93.81 106 TRP A C 1
ATOM 838 O O . TRP A 1 106 ? -6.682 2.999 -11.312 1.00 93.81 106 TRP A O 1
ATOM 848 N N . MET A 1 107 ? -7.151 5.169 -11.052 1.00 92.94 107 MET A N 1
ATOM 849 C CA . MET A 1 107 ? -7.003 5.469 -12.478 1.00 92.94 107 MET A CA 1
ATOM 850 C C . MET A 1 107 ? -5.619 5.059 -12.994 1.00 92.94 107 MET A C 1
ATOM 852 O O . MET A 1 107 ? -5.542 4.348 -13.993 1.00 92.94 107 MET A O 1
ATOM 856 N N . LEU A 1 108 ? -4.540 5.410 -12.286 1.00 92.88 108 LEU A N 1
ATOM 857 C CA . LEU A 1 108 ? -3.179 5.008 -12.660 1.00 92.88 108 LEU A CA 1
ATOM 858 C C . LEU A 1 108 ? -3.007 3.484 -12.669 1.00 92.88 108 LEU A C 1
ATOM 860 O O . LEU A 1 108 ? -2.471 2.939 -13.631 1.00 92.88 108 LEU A O 1
ATOM 864 N N . PHE A 1 109 ? -3.499 2.791 -11.641 1.00 90.81 109 PHE A N 1
ATOM 865 C CA . PHE A 1 109 ? -3.418 1.333 -11.556 1.00 90.81 109 PHE A CA 1
ATOM 866 C C . PHE A 1 109 ? -4.201 0.642 -12.683 1.00 90.81 109 PHE A C 1
ATOM 868 O O . PHE A 1 109 ? -3.689 -0.280 -13.310 1.00 90.81 109 PHE A O 1
ATOM 875 N N . SER A 1 110 ? -5.399 1.135 -13.011 1.00 88.44 110 SER A N 1
ATOM 876 C CA . SER A 1 110 ? -6.269 0.537 -14.033 1.00 88.44 110 SER A CA 1
ATOM 877 C C . SER A 1 110 ? -5.643 0.499 -15.429 1.00 88.44 110 SER A C 1
ATOM 879 O O . SER A 1 110 ? -5.887 -0.445 -16.174 1.00 88.44 110 SER A O 1
ATOM 881 N N . THR A 1 111 ? -4.783 1.468 -15.766 1.00 88.75 111 THR A N 1
ATOM 882 C CA . THR A 1 111 ? -4.080 1.497 -17.063 1.00 88.75 111 THR A CA 1
ATOM 883 C C . THR A 1 111 ? -3.067 0.365 -17.241 1.00 88.75 111 THR A C 1
ATOM 885 O O . THR A 1 111 ? -2.663 0.090 -18.366 1.00 88.75 111 THR A O 1
ATOM 888 N N . LYS A 1 112 ? -2.666 -0.292 -16.147 1.00 85.19 112 LYS A N 1
ATOM 889 C CA . LYS A 1 112 ? -1.667 -1.370 -16.139 1.00 85.19 112 LYS A CA 1
ATOM 890 C C . LYS A 1 112 ? -2.284 -2.764 -16.060 1.00 85.19 112 LYS A C 1
ATOM 892 O O . LYS A 1 112 ? -1.556 -3.749 -16.084 1.00 85.19 112 LYS A O 1
ATOM 897 N N . ILE A 1 113 ? -3.609 -2.855 -15.946 1.00 86.25 113 ILE A N 1
ATOM 898 C CA . ILE A 1 113 ? -4.309 -4.135 -15.870 1.00 86.25 113 ILE A CA 1
ATOM 899 C C . ILE A 1 113 ? -4.450 -4.696 -17.284 1.00 86.25 113 ILE A C 1
ATOM 901 O O . ILE A 1 113 ? -5.205 -4.168 -18.100 1.00 86.25 113 ILE A O 1
ATOM 905 N N . ASP A 1 114 ? -3.752 -5.794 -17.556 1.00 88.00 114 ASP A N 1
ATOM 906 C CA . ASP A 1 114 ? -3.980 -6.600 -18.751 1.00 88.00 114 ASP A CA 1
ATOM 907 C C . ASP A 1 114 ? -5.045 -7.693 -18.514 1.00 88.00 114 ASP A C 1
ATOM 909 O O . ASP A 1 114 ? -5.568 -7.879 -17.410 1.00 88.00 114 ASP A O 1
ATOM 913 N N . SER A 1 115 ? -5.394 -8.431 -19.572 1.00 87.38 115 SER A N 1
ATOM 914 C CA . SER A 1 115 ? -6.415 -9.486 -19.501 1.00 87.38 115 SER A CA 1
ATOM 915 C C . SER A 1 115 ? -6.040 -10.662 -18.587 1.00 87.38 115 SER A C 1
ATOM 917 O O . SER A 1 115 ? -6.925 -11.277 -17.986 1.00 87.38 115 SER A O 1
ATOM 919 N N . GLN A 1 116 ? -4.747 -10.970 -18.459 1.00 89.25 116 GLN A N 1
ATOM 920 C CA . GLN A 1 116 ? -4.266 -12.058 -17.614 1.00 89.25 116 GLN A CA 1
ATOM 921 C C . GLN A 1 116 ? -4.305 -11.632 -16.144 1.00 89.25 116 GLN A C 1
ATOM 923 O O . GLN A 1 116 ? -4.901 -12.320 -15.317 1.00 89.25 116 GLN A O 1
ATOM 928 N N . MET A 1 117 ? -3.771 -10.455 -15.838 1.00 85.12 117 MET A N 1
ATOM 929 C CA . MET A 1 117 ? -3.796 -9.837 -14.523 1.00 85.12 117 MET A CA 1
ATOM 930 C C . MET A 1 117 ? -5.233 -9.622 -14.041 1.00 85.12 117 MET A C 1
ATOM 932 O O . MET A 1 117 ? -5.540 -9.921 -12.891 1.00 85.12 117 MET A O 1
ATOM 936 N N . ALA A 1 118 ? -6.157 -9.192 -14.907 1.00 87.38 118 ALA A N 1
ATOM 937 C CA . ALA A 1 118 ? -7.574 -9.078 -14.554 1.00 87.38 118 ALA A CA 1
ATOM 938 C C . ALA A 1 118 ? -8.166 -10.424 -14.107 1.00 87.38 118 ALA A C 1
ATOM 940 O O . ALA A 1 118 ? -8.902 -10.496 -13.116 1.00 87.38 118 ALA A O 1
ATOM 941 N N . LYS A 1 119 ? -7.822 -11.508 -14.813 1.00 92.06 119 LYS A N 1
ATOM 942 C CA . LYS A 1 119 ? -8.249 -12.863 -14.458 1.00 92.06 119 LYS A CA 1
ATOM 943 C C . LYS A 1 119 ? -7.644 -13.300 -13.123 1.00 92.06 119 LYS A C 1
ATOM 945 O O . LYS A 1 119 ? -8.374 -13.812 -12.275 1.00 92.06 119 LYS A O 1
ATOM 950 N N . GLU A 1 120 ? -6.355 -13.057 -12.908 1.00 90.88 120 GLU A N 1
ATOM 951 C CA . GLU A 1 120 ? -5.662 -13.362 -11.651 1.00 90.88 120 GLU A CA 1
ATOM 952 C C . GLU A 1 120 ? -6.242 -12.576 -10.465 1.00 90.88 120 GLU A C 1
ATOM 954 O O . GLU A 1 120 ? -6.558 -13.174 -9.438 1.00 90.88 120 GLU A O 1
ATOM 959 N N . ILE A 1 121 ? -6.489 -11.270 -10.621 1.00 89.19 121 ILE A N 1
ATOM 960 C CA . ILE A 1 121 ? -7.139 -10.416 -9.611 1.00 89.19 121 ILE A CA 1
ATOM 961 C C . ILE A 1 121 ? -8.546 -10.935 -9.288 1.00 89.19 121 ILE A C 1
ATOM 963 O O . ILE A 1 121 ? -8.943 -11.002 -8.121 1.00 89.19 121 ILE A O 1
ATOM 967 N N . THR A 1 122 ? -9.309 -11.342 -10.303 1.00 91.81 122 THR A N 1
ATOM 968 C CA . THR A 1 122 ? -10.667 -11.868 -10.105 1.00 91.81 122 THR A CA 1
ATOM 969 C C . THR A 1 122 ? -10.634 -13.194 -9.346 1.00 91.81 122 THR A C 1
ATOM 971 O O . THR A 1 122 ? -11.348 -13.356 -8.360 1.00 91.81 122 THR A O 1
ATOM 974 N N . HIS A 1 123 ? -9.755 -14.122 -9.732 1.00 92.94 123 HIS A N 1
ATOM 975 C CA . HIS A 1 123 ? -9.578 -15.376 -8.997 1.00 92.94 123 HIS A CA 1
ATOM 976 C C . HIS A 1 123 ? -9.095 -15.136 -7.563 1.00 92.94 123 HIS A C 1
ATOM 978 O O . HIS A 1 123 ? -9.656 -15.708 -6.630 1.00 92.94 123 HIS A O 1
ATOM 984 N N . GLY A 1 124 ? -8.107 -14.263 -7.369 1.00 91.69 124 GLY A N 1
ATOM 985 C CA . GLY A 1 124 ? -7.588 -13.914 -6.049 1.00 91.69 124 GLY A CA 1
ATOM 986 C C . GLY A 1 124 ? -8.652 -13.293 -5.143 1.00 91.69 124 GLY A C 1
ATOM 987 O O . GLY A 1 124 ? -8.760 -13.667 -3.975 1.00 91.69 124 GLY A O 1
ATOM 988 N N . SER A 1 125 ? -9.493 -12.402 -5.678 1.00 90.44 125 SER A N 1
ATOM 989 C CA . SER A 1 125 ? -10.581 -11.786 -4.908 1.00 90.44 125 SER A CA 1
ATOM 990 C C . SER A 1 125 ? -11.666 -12.794 -4.517 1.00 90.44 125 SER A C 1
ATOM 992 O O . SER A 1 125 ? -12.147 -12.751 -3.385 1.00 90.44 125 SER A O 1
ATOM 994 N N . LEU A 1 126 ? -11.986 -13.760 -5.386 1.00 93.88 126 LEU A N 1
ATOM 995 C CA . LEU A 1 126 ? -12.888 -14.869 -5.060 1.00 93.88 126 LEU A CA 1
ATOM 996 C C . LEU A 1 126 ? -12.318 -15.780 -3.966 1.00 93.88 126 LEU A C 1
ATOM 998 O O . LEU A 1 126 ? -13.050 -16.162 -3.055 1.00 93.88 126 LEU A O 1
ATOM 1002 N N . VAL A 1 127 ? -11.021 -16.100 -4.019 1.00 95.19 127 VAL A N 1
ATOM 1003 C CA . VAL A 1 127 ? -10.351 -16.899 -2.978 1.00 95.19 127 VAL A CA 1
ATOM 1004 C C . VAL A 1 127 ? -10.388 -16.173 -1.634 1.00 95.19 127 VAL A C 1
ATOM 1006 O O . VAL A 1 127 ? -10.764 -16.773 -0.629 1.00 95.19 127 VAL A O 1
ATOM 1009 N N . LEU A 1 128 ? -10.061 -14.878 -1.609 1.00 93.00 128 LEU A N 1
ATOM 1010 C CA . LEU A 1 128 ? -10.137 -14.059 -0.396 1.00 93.00 128 LEU A CA 1
ATOM 1011 C C . LEU A 1 128 ? -11.565 -13.992 0.156 1.00 93.00 128 LEU A C 1
ATOM 1013 O O . LEU A 1 128 ? -11.762 -14.175 1.355 1.00 93.00 128 LEU A O 1
ATOM 1017 N N . ALA A 1 129 ? -12.565 -13.784 -0.704 1.00 93.69 129 ALA A N 1
ATOM 1018 C CA . ALA A 1 129 ? -13.968 -13.791 -0.300 1.00 93.69 129 ALA A CA 1
ATOM 1019 C C . ALA A 1 129 ? -14.375 -15.148 0.294 1.00 93.69 129 ALA A C 1
ATOM 1021 O O . ALA A 1 129 ? -14.996 -15.194 1.354 1.00 93.69 129 ALA A O 1
ATOM 1022 N N . GLY A 1 130 ? -13.966 -16.249 -0.341 1.0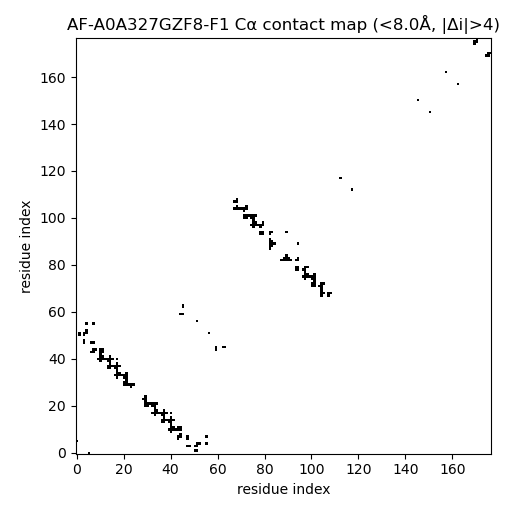0 94.81 130 GLY A N 1
ATOM 1023 C CA . GLY A 1 130 ? -14.168 -17.602 0.171 1.00 94.81 130 GLY A CA 1
ATOM 1024 C C . GLY A 1 130 ? -13.503 -17.822 1.530 1.00 94.81 130 GLY A C 1
ATOM 1025 O O . GLY A 1 130 ? -14.114 -18.422 2.408 1.00 94.81 130 GLY A O 1
ATOM 1026 N N . LEU A 1 131 ? -12.301 -17.283 1.745 1.00 95.25 131 LEU A N 1
ATOM 1027 C CA . LEU A 1 131 ? -11.602 -17.344 3.030 1.00 95.25 131 LEU A CA 1
ATOM 1028 C C . LEU A 1 131 ? -12.338 -16.549 4.118 1.00 95.25 131 LEU A C 1
ATOM 1030 O O . LEU A 1 131 ? -12.522 -17.062 5.221 1.00 95.25 131 LEU A O 1
ATOM 1034 N N . PHE A 1 132 ? -12.828 -15.343 3.813 1.00 93.50 132 PHE A N 1
ATOM 1035 C CA . PHE A 1 132 ? -13.652 -14.573 4.750 1.00 93.50 132 PHE A CA 1
ATOM 1036 C C . PHE A 1 132 ? -14.943 -15.313 5.098 1.00 93.50 132 PHE A C 1
ATOM 1038 O O . PHE A 1 132 ? -15.251 -15.479 6.276 1.00 93.50 132 PHE A O 1
ATOM 1045 N N . ILE A 1 133 ? -15.659 -15.821 4.095 1.00 95.06 133 ILE A N 1
ATOM 1046 C CA . ILE A 1 133 ? -16.892 -16.590 4.300 1.00 95.06 133 ILE A CA 1
ATOM 1047 C C . ILE A 1 133 ? -16.605 -17.863 5.104 1.00 95.06 133 ILE A C 1
ATOM 1049 O O . ILE A 1 133 ? -17.334 -18.164 6.043 1.00 95.06 133 ILE A O 1
ATOM 1053 N N . GLY A 1 134 ? -15.521 -18.578 4.798 1.00 94.06 134 GLY A N 1
ATOM 1054 C CA . GLY A 1 134 ? -15.097 -19.779 5.519 1.00 94.06 134 GLY A CA 1
ATOM 1055 C C . GLY A 1 134 ? -14.660 -19.504 6.959 1.00 94.06 134 GLY A C 1
ATOM 1056 O O . GLY A 1 134 ? -14.806 -20.371 7.816 1.00 94.06 134 GLY A O 1
ATOM 1057 N N . SER A 1 135 ? -14.195 -18.289 7.262 1.00 93.06 135 SER A N 1
ATOM 1058 C CA . SER A 1 135 ? -13.871 -17.895 8.636 1.00 93.06 135 SER A CA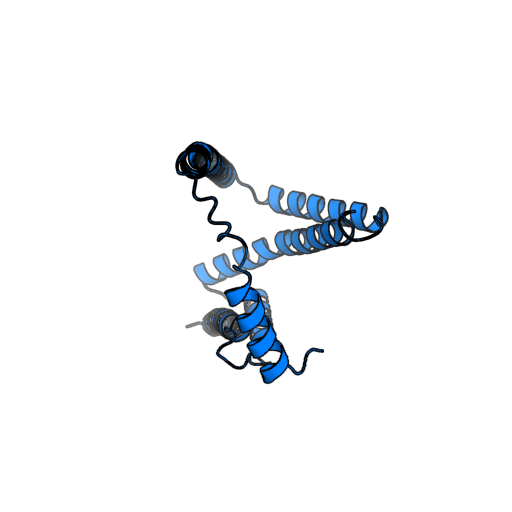 1
ATOM 1059 C C . SER A 1 135 ? -15.116 -17.648 9.502 1.00 93.06 135 SER A C 1
ATOM 1061 O O . SER A 1 135 ? -15.054 -17.833 10.715 1.00 93.06 135 SER A O 1
ATOM 1063 N N . ILE A 1 136 ? -16.269 -17.317 8.901 1.00 95.50 136 ILE A N 1
ATOM 1064 C CA . ILE A 1 136 ? -17.536 -17.081 9.617 1.00 95.50 136 ILE A CA 1
ATOM 1065 C C . ILE A 1 136 ? -17.976 -18.281 10.471 1.00 95.50 136 ILE A C 1
ATOM 1067 O O . ILE A 1 136 ? -18.239 -18.064 11.655 1.00 95.50 136 ILE A O 1
ATOM 1071 N N . PRO A 1 137 ? -18.083 -19.527 9.960 1.00 94.00 137 PRO A N 1
ATOM 1072 C CA . PRO A 1 137 ? -18.494 -20.664 10.783 1.00 94.00 137 PRO A CA 1
ATOM 1073 C C . PRO A 1 137 ? -17.488 -20.981 11.891 1.00 94.00 137 PRO A C 1
ATOM 1075 O O . PRO A 1 137 ? -17.910 -21.369 12.974 1.00 94.00 137 PRO A O 1
ATOM 1078 N N . ILE A 1 138 ? -16.187 -20.762 11.666 1.00 92.94 138 ILE A N 1
ATOM 1079 C CA . ILE A 1 138 ? -15.152 -20.951 12.696 1.00 92.94 138 ILE A CA 1
ATOM 1080 C C . ILE A 1 138 ? -15.352 -19.939 13.828 1.00 92.94 138 ILE A C 1
ATOM 1082 O O . ILE A 1 138 ? -15.465 -20.326 14.988 1.00 92.94 138 ILE A O 1
ATOM 1086 N N . LEU A 1 139 ? -15.468 -18.651 13.493 1.00 93.31 139 LEU A N 1
ATOM 1087 C CA . LEU A 1 139 ? -15.719 -17.588 14.470 1.00 93.31 139 LEU A CA 1
ATOM 1088 C C . LEU A 1 139 ? -17.056 -17.786 15.188 1.00 93.31 139 LEU A C 1
ATOM 1090 O O . LEU A 1 139 ? -17.144 -17.599 16.396 1.00 93.31 139 LEU A O 1
ATOM 1094 N N . SER A 1 140 ? -18.090 -18.205 14.459 1.00 90.31 140 SER A N 1
ATOM 1095 C CA . SER A 1 140 ? -19.398 -18.512 15.040 1.00 90.31 140 SER A CA 1
ATOM 1096 C C . SER A 1 140 ? -19.314 -19.695 16.001 1.00 90.31 140 SER A C 1
ATOM 1098 O O . SER A 1 140 ? -19.901 -19.632 17.073 1.00 90.31 140 SER A O 1
ATOM 1100 N N . GLY A 1 141 ? -18.563 -20.742 15.648 1.00 91.81 141 GLY A N 1
ATOM 1101 C CA . GLY A 1 141 ? -18.297 -21.891 16.511 1.00 91.81 141 GLY A CA 1
ATOM 1102 C C . GLY A 1 141 ? -17.605 -21.484 17.807 1.00 91.81 141 GLY A C 1
ATOM 1103 O O . GLY A 1 141 ? -18.100 -21.834 18.872 1.00 91.81 141 GLY A O 1
ATOM 1104 N N . ILE A 1 142 ? -16.554 -20.660 17.719 1.00 88.88 142 ILE A N 1
ATOM 1105 C CA . ILE A 1 142 ? -15.859 -20.096 18.889 1.00 88.88 142 ILE A CA 1
ATOM 1106 C C . ILE A 1 142 ? -16.835 -19.295 19.761 1.00 88.88 142 ILE A C 1
ATOM 1108 O O . ILE A 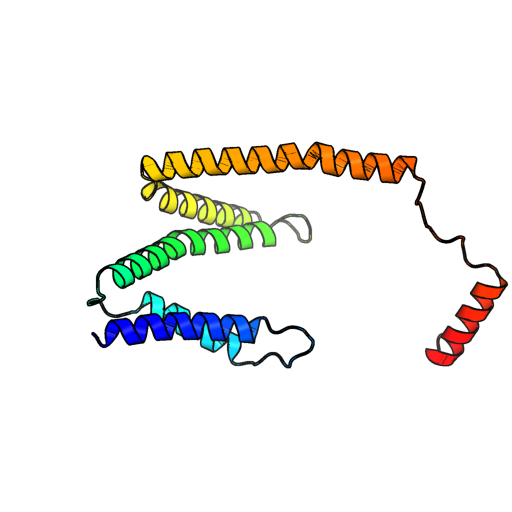1 142 ? -16.932 -19.543 20.956 1.00 88.88 142 ILE A O 1
ATOM 1112 N N . ILE A 1 143 ? -17.622 -18.384 19.176 1.00 86.25 143 ILE A N 1
ATOM 1113 C CA . ILE A 1 143 ? -18.581 -17.558 19.932 1.00 86.25 143 ILE A CA 1
ATOM 1114 C C . ILE A 1 143 ? -19.665 -18.421 20.601 1.00 86.25 143 ILE A C 1
ATOM 1116 O O . ILE A 1 143 ? -20.102 -18.126 21.715 1.00 86.25 143 ILE A O 1
ATOM 1120 N N . ILE A 1 144 ? -20.144 -19.465 19.920 1.00 89.88 144 ILE A N 1
ATOM 1121 C CA . ILE A 1 144 ? -21.143 -20.392 20.462 1.00 89.88 144 ILE A CA 1
ATOM 1122 C C . ILE A 1 144 ? -20.534 -21.212 21.603 1.00 89.88 144 ILE A C 1
ATOM 1124 O O . ILE A 1 144 ? -21.157 -21.325 22.655 1.00 89.88 144 ILE A O 1
ATOM 1128 N N . GLU A 1 145 ? -19.324 -21.740 21.430 1.00 86.62 145 GLU A N 1
ATOM 1129 C CA . GLU A 1 145 ? -18.602 -22.487 22.459 1.00 86.62 145 GLU A CA 1
ATOM 1130 C C . GLU A 1 145 ? -18.296 -21.616 23.682 1.00 86.62 145 GLU A C 1
ATOM 1132 O O . GLU A 1 145 ? -18.557 -22.037 24.803 1.00 86.62 145 GLU A O 1
ATOM 1137 N N . GLU A 1 146 ? -17.840 -20.375 23.503 1.00 80.75 146 GLU A N 1
ATOM 1138 C CA . GLU A 1 146 ? -17.644 -19.419 24.601 1.00 80.75 146 GLU A CA 1
ATOM 1139 C C . GLU A 1 146 ? -18.952 -19.144 25.358 1.00 80.75 146 GLU A C 1
ATOM 1141 O O . GLU A 1 146 ? -18.972 -19.109 26.590 1.00 80.75 146 GLU A O 1
ATOM 1146 N N . ARG A 1 147 ? -20.078 -18.999 24.642 1.00 76.75 147 ARG A N 1
ATOM 1147 C CA . ARG A 1 147 ? -21.396 -18.799 25.268 1.00 76.75 147 ARG A CA 1
ATOM 1148 C C . ARG A 1 147 ? -21.906 -20.036 26.004 1.00 76.75 147 ARG A C 1
ATOM 1150 O O . ARG A 1 147 ? -22.549 -19.876 27.037 1.00 76.75 147 ARG A O 1
ATOM 1157 N N . ILE A 1 148 ? -21.671 -21.235 25.470 1.00 80.56 148 ILE A N 1
ATOM 1158 C CA . ILE A 1 148 ? -22.154 -22.499 26.048 1.00 80.56 148 ILE A CA 1
ATOM 1159 C C . ILE A 1 148 ? -21.261 -22.960 27.201 1.00 80.56 148 ILE A C 1
ATOM 1161 O O . ILE A 1 148 ? -21.775 -23.388 28.230 1.00 80.56 148 ILE A O 1
ATOM 1165 N N . SER A 1 149 ? -19.939 -22.868 27.048 1.00 68.88 149 SER A N 1
ATOM 1166 C CA . SER A 1 149 ? -18.963 -23.303 28.057 1.00 68.88 149 SER A CA 1
ATOM 1167 C C . SER A 1 149 ? -19.028 -22.473 29.335 1.00 68.88 149 SER A C 1
ATOM 1169 O O . SER A 1 149 ? -18.533 -22.911 30.371 1.00 68.88 149 SER A O 1
ATOM 1171 N N . GLY A 1 150 ? -19.647 -21.289 29.288 1.00 57.19 150 GLY A N 1
ATOM 1172 C CA . GLY A 1 150 ? -19.823 -20.460 30.470 1.00 57.19 150 GLY A CA 1
ATOM 1173 C C . GLY A 1 150 ? -18.498 -19.973 31.049 1.00 57.19 150 GLY A C 1
ATOM 1174 O O . GLY A 1 150 ? -18.473 -19.581 32.214 1.00 57.19 150 GLY A O 1
ATOM 1175 N N . ILE A 1 151 ? -17.415 -19.940 30.256 1.00 58.12 151 ILE A N 1
ATOM 1176 C CA . ILE A 1 151 ? -16.138 -19.305 30.620 1.00 58.12 151 ILE A CA 1
ATOM 1177 C C . ILE A 1 151 ? -16.325 -17.778 30.577 1.00 58.12 151 ILE A C 1
ATOM 1179 O O . ILE A 1 151 ? -15.668 -17.034 29.859 1.00 58.12 151 ILE A O 1
ATOM 1183 N N . ARG A 1 152 ? -17.264 -17.273 31.374 1.00 55.50 152 ARG A N 1
ATOM 1184 C CA . ARG A 1 152 ? -17.153 -15.957 31.980 1.00 55.50 152 ARG A CA 1
ATOM 1185 C C . ARG A 1 152 ? -16.286 -16.148 33.210 1.00 55.50 152 ARG A C 1
ATOM 1187 O O . ARG A 1 152 ? -16.792 -16.178 34.323 1.00 55.50 152 ARG A O 1
ATOM 1194 N N . SER A 1 153 ? -14.978 -16.292 33.023 1.00 58.38 153 SER A N 1
ATOM 1195 C CA . SER A 1 153 ? -14.048 -16.089 34.131 1.00 58.38 153 SER A CA 1
ATOM 1196 C C . SER A 1 153 ? -13.896 -14.583 34.363 1.00 58.38 153 SER A C 1
ATOM 1198 O O . SER A 1 153 ? -12.802 -14.030 34.274 1.00 58.38 153 SER A O 1
ATOM 1200 N N . GLU A 1 154 ? -15.000 -13.890 34.639 1.00 60.69 154 GLU A N 1
ATOM 1201 C CA . GLU A 1 154 ? -14.866 -12.839 35.632 1.00 60.69 154 GLU A CA 1
ATOM 1202 C C . GLU A 1 154 ? -14.595 -13.611 36.916 1.00 60.69 154 GLU A C 1
ATOM 1204 O O . GLU A 1 154 ? -15.463 -14.317 37.427 1.00 60.69 154 GLU A O 1
ATOM 1209 N N . SER A 1 155 ? -13.327 -13.603 37.331 1.00 63.31 155 SER A N 1
ATOM 1210 C CA . SER A 1 155 ? -12.934 -14.073 38.653 1.00 63.31 155 SER A CA 1
ATOM 1211 C C . SER A 1 155 ? -13.912 -13.485 39.662 1.00 63.31 155 SER A C 1
ATOM 1213 O O . SER A 1 155 ? -14.250 -12.301 39.548 1.00 63.31 155 SER A O 1
ATOM 1215 N N . GLU A 1 156 ? -14.381 -14.311 40.600 1.00 73.94 156 GLU A N 1
ATOM 1216 C CA . GLU A 1 156 ? -15.265 -13.842 41.661 1.00 73.94 156 GLU A CA 1
ATOM 1217 C C . GLU A 1 156 ? -14.693 -12.549 42.263 1.00 73.94 156 GLU A C 1
ATOM 1219 O O . GLU A 1 156 ? -13.465 -12.413 42.368 1.00 73.94 156 GLU A O 1
ATOM 1224 N N . PRO A 1 157 ? -15.549 -11.558 42.577 1.00 76.69 157 PRO A N 1
ATOM 1225 C CA . PRO A 1 157 ? -15.077 -10.324 43.180 1.00 76.69 157 PRO A CA 1
ATOM 1226 C C . PRO A 1 157 ? -14.236 -10.672 44.407 1.00 76.69 157 PRO A C 1
ATOM 1228 O O . PRO A 1 157 ? -14.598 -11.584 45.152 1.00 76.69 157 PRO A O 1
ATOM 1231 N N . LEU A 1 158 ? -13.119 -9.954 44.578 1.00 76.69 158 LEU A N 1
ATOM 1232 C CA . LEU A 1 158 ? -12.187 -10.165 45.685 1.00 76.69 158 LEU A CA 1
ATOM 1233 C C . LEU A 1 158 ? -12.969 -10.350 46.982 1.00 76.69 158 LEU A C 1
ATOM 1235 O O . LEU A 1 158 ? -13.828 -9.529 47.327 1.00 76.69 158 LEU A O 1
ATOM 1239 N N . SER A 1 159 ? -12.663 -11.432 47.694 1.00 85.88 159 SER A N 1
ATOM 1240 C CA . SER A 1 159 ? -13.146 -11.576 49.060 1.00 85.88 159 SER A CA 1
ATOM 1241 C C . SER A 1 159 ? -12.658 -10.388 49.889 1.00 85.88 159 SER A C 1
ATOM 1243 O O . SER A 1 159 ? -11.655 -9.743 49.566 1.00 85.88 159 SER A O 1
ATOM 1245 N N . LYS A 1 160 ? -13.364 -10.073 50.976 1.00 86.50 160 LYS A N 1
ATOM 1246 C CA . LYS A 1 160 ? -12.986 -8.933 51.820 1.00 86.50 160 LYS A CA 1
ATOM 1247 C C . LYS A 1 160 ? -11.566 -9.082 52.367 1.00 86.50 160 LYS A C 1
ATOM 1249 O O . LYS A 1 160 ? -10.861 -8.082 52.480 1.00 86.50 160 LYS A O 1
ATOM 1254 N N . GLU A 1 161 ? -11.137 -10.311 52.656 1.00 87.31 161 GLU A N 1
ATOM 1255 C CA . GLU A 1 161 ? -9.775 -10.591 53.101 1.00 87.31 161 GLU A CA 1
ATOM 1256 C C . GLU A 1 161 ? -8.738 -10.341 51.994 1.00 87.31 161 GLU A C 1
ATOM 1258 O O . GLU A 1 161 ? -7.682 -9.758 52.250 1.00 87.31 161 GLU A O 1
ATOM 1263 N N . GLU A 1 162 ? -9.024 -10.743 50.752 1.00 85.44 162 GLU A N 1
ATOM 1264 C CA . GLU A 1 162 ? -8.122 -10.505 49.620 1.00 85.44 162 GLU A CA 1
ATOM 1265 C C . GLU A 1 162 ? -8.067 -9.026 49.229 1.00 85.44 162 GLU A C 1
ATOM 1267 O O . GLU A 1 162 ? -6.989 -8.518 48.921 1.00 85.44 162 GLU A O 1
ATOM 1272 N N . GLU A 1 163 ? -9.194 -8.312 49.280 1.00 88.06 163 GLU A N 1
ATOM 1273 C CA . GLU A 1 163 ? -9.241 -6.868 49.045 1.00 88.06 163 GLU A CA 1
ATOM 1274 C C . GLU A 1 163 ? -8.369 -6.127 50.068 1.00 88.06 163 GLU A C 1
ATOM 1276 O O . GLU A 1 163 ? -7.557 -5.277 49.696 1.00 88.06 163 GLU A O 1
ATOM 1281 N N . GLU A 1 164 ? -8.467 -6.486 51.350 1.00 91.69 164 GLU A N 1
ATOM 1282 C CA . GLU A 1 164 ? -7.666 -5.893 52.421 1.00 91.69 164 GLU A CA 1
ATOM 1283 C C . GLU A 1 164 ? -6.171 -6.221 52.271 1.00 91.69 164 GLU A C 1
ATOM 1285 O O . GLU A 1 164 ? -5.313 -5.344 52.435 1.00 91.69 164 GLU A O 1
ATOM 1290 N N . LEU A 1 165 ? -5.840 -7.451 51.867 1.00 88.06 165 LEU A N 1
ATOM 1291 C CA . LEU A 1 165 ? -4.470 -7.872 51.579 1.00 88.06 165 LEU A CA 1
ATOM 1292 C C . LEU A 1 165 ? -3.879 -7.093 50.394 1.00 88.06 165 LEU A C 1
ATOM 1294 O O . LEU A 1 165 ? -2.773 -6.551 50.490 1.00 88.06 165 LEU A O 1
ATOM 1298 N N . VAL A 1 166 ? -4.619 -6.995 49.287 1.00 87.06 166 VAL A N 1
ATOM 1299 C CA . VAL A 1 166 ? -4.207 -6.262 48.083 1.00 87.06 166 VAL A CA 1
ATOM 1300 C C . VAL A 1 166 ? -4.058 -4.775 48.394 1.00 87.06 166 VAL A C 1
ATOM 1302 O O . VAL A 1 166 ? -3.042 -4.177 48.033 1.00 87.06 166 VAL A O 1
ATOM 1305 N N . LYS A 1 167 ? -5.001 -4.188 49.138 1.00 87.81 167 LYS A N 1
ATOM 1306 C CA . LYS A 1 167 ? -4.934 -2.795 49.592 1.00 87.81 167 LYS A CA 1
ATOM 1307 C C . LYS A 1 167 ? -3.696 -2.553 50.451 1.00 87.81 167 LYS A C 1
ATOM 1309 O O . LYS A 1 167 ? -2.958 -1.605 50.203 1.00 87.81 167 LYS A O 1
ATOM 1314 N N . THR A 1 168 ? -3.394 -3.456 51.381 1.00 87.69 168 THR A N 1
ATOM 1315 C CA . THR A 1 168 ? -2.190 -3.376 52.223 1.00 87.69 168 THR A CA 1
ATOM 1316 C C . THR A 1 168 ? -0.906 -3.437 51.390 1.00 87.69 168 THR A C 1
ATOM 1318 O O . THR A 1 168 ? 0.022 -2.657 51.615 1.00 87.69 168 THR A O 1
ATOM 1321 N N . ILE A 1 169 ? -0.837 -4.331 50.398 1.00 87.38 169 ILE A N 1
ATOM 1322 C CA . ILE A 1 169 ? 0.325 -4.454 49.505 1.00 87.38 169 ILE A CA 1
ATOM 1323 C C . ILE A 1 169 ? 0.492 -3.195 48.643 1.00 87.38 169 ILE A C 1
ATOM 1325 O O . ILE A 1 169 ? 1.618 -2.713 48.485 1.00 87.38 169 ILE A O 1
ATOM 1329 N N . LEU A 1 170 ? -0.603 -2.650 48.108 1.00 85.50 170 LEU A N 1
ATOM 1330 C CA . LEU A 1 170 ? -0.597 -1.453 47.264 1.00 85.50 170 LEU A CA 1
ATOM 1331 C C . LEU A 1 170 ? -0.187 -0.202 48.046 1.00 85.50 170 LEU A C 1
ATOM 1333 O O . LEU A 1 170 ? 0.709 0.516 47.600 1.00 85.50 170 LEU A O 1
ATOM 1337 N N . VAL A 1 171 ? -0.756 0.015 49.236 1.00 89.25 171 VAL A N 1
ATOM 1338 C CA . VAL A 1 171 ? -0.372 1.110 50.146 1.00 89.25 171 VAL A CA 1
ATOM 1339 C C . VAL A 1 171 ? 1.118 1.011 50.481 1.00 89.25 171 VAL A C 1
ATOM 1341 O O . VAL A 1 171 ? 1.852 1.995 50.402 1.00 89.25 171 VAL A O 1
ATOM 1344 N N . ARG A 1 172 ? 1.605 -0.202 50.775 1.00 83.25 172 ARG A N 1
ATOM 1345 C CA . ARG A 1 172 ? 3.000 -0.435 51.167 1.00 83.25 172 ARG A CA 1
ATOM 1346 C C . ARG A 1 172 ? 4.007 -0.281 50.023 1.00 83.25 172 ARG A C 1
ATOM 1348 O O . ARG A 1 172 ? 5.133 0.133 50.285 1.00 83.25 172 ARG A O 1
ATOM 1355 N N . ARG A 1 173 ? 3.658 -0.652 48.784 1.00 81.88 173 ARG A N 1
ATOM 1356 C CA . ARG A 1 173 ? 4.592 -0.614 47.637 1.00 81.88 173 ARG A CA 1
ATOM 1357 C C . ARG A 1 173 ? 4.499 0.648 46.791 1.00 81.88 173 ARG A C 1
ATOM 1359 O O . ARG A 1 173 ? 5.512 1.054 46.234 1.00 81.88 173 ARG A O 1
ATOM 1366 N N . ILE A 1 174 ? 3.308 1.218 46.646 1.00 78.06 174 ILE A N 1
ATOM 1367 C CA . ILE A 1 174 ? 3.050 2.336 45.727 1.00 78.06 174 ILE A CA 1
ATOM 1368 C C . ILE A 1 174 ? 2.876 3.650 46.504 1.00 78.06 174 ILE A C 1
ATOM 1370 O O . ILE A 1 174 ? 2.939 4.723 45.915 1.00 78.06 174 ILE A O 1
ATOM 1374 N N . GLY A 1 175 ? 2.715 3.593 47.833 1.00 68.69 175 GLY A N 1
ATOM 1375 C CA . GLY A 1 175 ? 2.502 4.785 48.657 1.00 68.69 175 GLY A CA 1
ATOM 1376 C C . GLY A 1 175 ? 1.155 5.459 48.386 1.00 68.69 175 GLY A C 1
ATOM 1377 O O . GLY A 1 175 ? 1.013 6.656 48.623 1.00 68.69 175 GLY A O 1
ATOM 1378 N N . GLY A 1 176 ? 0.188 4.712 47.842 1.00 62.06 176 GLY A N 1
ATOM 1379 C CA . GLY A 1 176 ? -1.176 5.190 47.641 1.00 62.06 176 GLY A CA 1
ATOM 1380 C C . GLY A 1 176 ? -1.895 5.303 48.981 1.00 62.06 176 GLY A C 1
ATOM 1381 O O . GLY A 1 176 ? -1.855 4.358 49.767 1.00 62.06 176 GLY A O 1
ATOM 1382 N N . ILE A 1 177 ? -2.495 6.467 49.230 1.00 55.75 177 ILE A N 1
ATOM 1383 C CA . ILE A 1 177 ? -3.370 6.757 50.377 1.00 55.75 177 ILE A CA 1
ATOM 1384 C C . ILE A 1 177 ? -4.706 6.035 50.183 1.00 55.75 177 ILE A C 1
ATOM 1386 O O . ILE A 1 177 ? -5.225 6.088 49.044 1.00 55.75 177 ILE A O 1
#

Secondary structure (DSSP, 8-state):
--HHHHHHHHHHHHHHHHHHHHT--TTS---TTHHHHHHHHHHHHHT--S---HHHHHHHHHHHHHHHHHHHHHHHHHHHHHHSTTTS---HHHHHHHHHHHHHHHHHHHTT--HHHHHHHHHHHHHHHHHHHHHHHHHHHHHHHHHHHT---------HHHHHHHHHHHHHHH---

pLDDT: mean 86.42, std 9.36, range [55.5, 96.88]

Foldseek 3Di:
DPPLVVQLVVLCVLLVQLCCLCPDDPVDDRDPCSVVSNVSSLVSNQPGDPPDPDPSVVVSVVSVLCCVLVVLLVQLVVLCVVQDPPPDPHDVVSPVSSVVSNVVSVVSVVVVDDPVNVVVVVVVVVVVVVVVVVVVVVVVVVVVCCVVVVPPPPPDPDDPVRVVVVVVVCCVPVVDD

Sequence (177 aa):
MPLGSEIFWASILFFLIGFCIHRMGPAFERSRFGMPLMMLGLIGSISSPENLPGIERELQGAIIDLFSWLIPFSIGTFLVLDSAPNYRKTRKLKLILGWIFISSSWMLFSTKIDSQMAKEITHGSLVLAGLFIGSIPILSGIIIEERISGIRSESEPLSKEEEELVKTILVRRIGGI

Mean predicted aligned error: 12.37 Å